Protein AF-A0A4V6TNG7-F1 (afdb_monomer_lite)

pLDDT: mean 71.42, std 22.36, range [35.09, 98.69]

Organism: Wallemia ichthyophaga (NCBI:txid245174)

InterPro domains:
  IPR019258 Mediator complex, subunit Med4 [PF10018] (80-231)
  IPR019258 Mediator complex, subunit Med4 [PTHR13208] (50-242)

Structure (mmCIF, N/CA/C/O backbone):
data_AF-A0A4V6TNG7-F1
#
_entry.id   AF-A0A4V6TNG7-F1
#
loop_
_atom_site.group_PDB
_atom_site.id
_atom_site.type_symbol
_atom_site.label_atom_id
_atom_site.label_alt_id
_atom_site.label_comp_id
_atom_site.label_asym_id
_atom_site.label_entity_id
_atom_site.label_seq_id
_atom_site.pdbx_PDB_ins_code
_atom_site.Cartn_x
_atom_site.Cartn_y
_atom_site.Cartn_z
_atom_site.occupancy
_atom_site.B_iso_or_equiv
_atom_site.auth_seq_id
_atom_site.auth_comp_id
_atom_site.auth_asym_id
_atom_site.auth_atom_id
_atom_site.pdbx_PDB_model_num
ATOM 1 N N . MET A 1 1 ? 13.107 -50.018 -33.190 1.00 41.50 1 MET A N 1
ATOM 2 C CA . MET A 1 1 ? 12.843 -48.852 -34.054 1.00 41.50 1 MET A CA 1
ATOM 3 C C . MET A 1 1 ? 13.210 -47.622 -33.259 1.00 41.50 1 MET A C 1
ATOM 5 O O . MET A 1 1 ? 12.611 -47.377 -32.223 1.00 41.50 1 MET A O 1
ATOM 9 N N . ALA A 1 2 ? 14.304 -46.988 -33.665 1.00 40.78 2 ALA A N 1
ATOM 10 C CA . ALA A 1 2 ? 14.849 -45.792 -33.053 1.00 40.78 2 ALA A CA 1
ATOM 11 C C . ALA A 1 2 ? 14.308 -44.584 -33.817 1.00 40.78 2 ALA A C 1
ATOM 13 O O . ALA A 1 2 ? 14.467 -44.534 -35.032 1.00 40.78 2 ALA A O 1
ATOM 14 N N . GLU A 1 3 ? 13.721 -43.626 -33.111 1.00 37.41 3 GLU A N 1
ATOM 15 C CA . GLU A 1 3 ? 13.554 -42.267 -33.613 1.00 37.41 3 GLU A CA 1
ATOM 16 C C . GLU A 1 3 ? 14.038 -41.301 -32.538 1.00 37.41 3 GLU A C 1
ATOM 18 O O . GLU A 1 3 ? 13.506 -41.215 -31.433 1.00 37.41 3 GLU A O 1
ATOM 23 N N . ALA A 1 4 ? 15.133 -40.634 -32.884 1.00 41.97 4 ALA A N 1
ATOM 24 C CA . ALA A 1 4 ? 15.687 -39.493 -32.196 1.00 41.97 4 ALA A CA 1
ATOM 25 C C . ALA A 1 4 ? 15.049 -38.234 -32.788 1.00 41.97 4 ALA A C 1
ATOM 27 O O . ALA A 1 4 ? 15.070 -38.061 -34.005 1.00 41.97 4 ALA A O 1
ATOM 28 N N . VAL A 1 5 ? 14.544 -37.333 -31.944 1.00 40.72 5 VAL A N 1
ATOM 29 C CA . VAL A 1 5 ? 14.163 -35.977 -32.361 1.00 40.72 5 VAL A CA 1
ATOM 30 C C . VAL A 1 5 ? 14.742 -34.965 -31.371 1.00 40.72 5 VAL A C 1
ATOM 32 O O . VAL A 1 5 ? 14.197 -34.700 -30.308 1.00 40.72 5 VAL A O 1
ATOM 35 N N . ILE A 1 6 ? 15.940 -34.507 -31.737 1.00 37.00 6 ILE A N 1
ATOM 36 C CA . ILE A 1 6 ? 16.422 -33.119 -31.780 1.00 37.00 6 ILE A CA 1
ATOM 37 C C . ILE A 1 6 ? 16.096 -32.230 -30.567 1.00 37.00 6 ILE A C 1
ATOM 39 O O . ILE A 1 6 ? 15.010 -31.681 -30.413 1.00 37.00 6 ILE A O 1
ATOM 43 N N . ALA A 1 7 ? 17.144 -32.002 -29.776 1.00 40.44 7 ALA A N 1
ATOM 44 C CA . ALA A 1 7 ? 17.261 -30.934 -28.800 1.00 40.44 7 ALA A CA 1
ATOM 45 C C . ALA A 1 7 ? 17.349 -29.551 -29.474 1.00 40.44 7 ALA A C 1
ATOM 47 O O . ALA A 1 7 ? 18.152 -29.348 -30.384 1.00 40.44 7 ALA A O 1
ATOM 48 N N . THR A 1 8 ? 16.611 -28.577 -28.943 1.00 41.03 8 THR A N 1
ATOM 49 C CA . THR A 1 8 ? 16.866 -27.141 -29.136 1.00 41.03 8 THR A CA 1
ATOM 50 C C . THR A 1 8 ? 17.081 -26.468 -27.777 1.00 41.03 8 THR A C 1
ATOM 52 O O . THR A 1 8 ? 16.240 -26.630 -26.889 1.00 41.03 8 THR A O 1
ATOM 55 N N . PRO A 1 9 ? 18.176 -25.709 -27.587 1.00 52.03 9 PRO A N 1
ATOM 56 C CA . PRO A 1 9 ? 18.476 -25.006 -26.347 1.00 52.03 9 PRO A CA 1
ATOM 57 C C . PRO A 1 9 ? 18.106 -23.522 -26.466 1.00 52.03 9 PRO A C 1
ATOM 59 O O . PRO A 1 9 ? 18.564 -22.871 -27.395 1.00 52.03 9 PRO A O 1
ATOM 62 N N . HIS A 1 10 ? 17.347 -22.975 -25.514 1.00 36.09 10 HIS A N 1
ATOM 63 C CA . HIS A 1 10 ? 17.525 -21.621 -24.949 1.00 36.09 10 HIS A CA 1
ATOM 64 C C . HIS A 1 10 ? 16.433 -21.375 -23.902 1.00 36.09 10 HIS A C 1
ATOM 66 O O . HIS A 1 10 ? 15.418 -20.730 -24.137 1.00 36.09 10 HIS A O 1
ATOM 72 N N . SER A 1 11 ? 16.652 -21.948 -22.721 1.00 35.59 11 SER A N 1
ATOM 73 C CA . SER A 1 11 ? 15.980 -21.520 -21.499 1.00 35.59 11 SER A CA 1
ATOM 74 C C . SER A 1 11 ? 16.798 -20.365 -20.912 1.00 35.59 11 SER A C 1
ATOM 76 O O . SER A 1 11 ? 18.009 -20.545 -20.721 1.00 35.59 11 SER A O 1
ATOM 78 N N . PRO A 1 12 ? 16.213 -19.183 -20.646 1.00 43.31 12 PRO A N 1
ATOM 79 C CA . PRO A 1 12 ? 16.904 -18.166 -19.876 1.00 43.31 12 PRO A CA 1
ATOM 80 C C . PRO A 1 12 ? 17.135 -18.731 -18.474 1.00 43.31 12 PRO A C 1
ATOM 82 O O . PRO A 1 12 ? 16.208 -18.994 -17.710 1.00 43.31 12 PRO A O 1
ATOM 85 N N . ARG A 1 13 ? 18.412 -18.973 -18.170 1.00 35.94 13 ARG A N 1
ATOM 86 C CA . ARG A 1 13 ? 18.901 -19.368 -16.854 1.00 35.94 13 ARG A CA 1
ATOM 87 C C . ARG A 1 13 ? 18.383 -18.373 -15.814 1.00 35.94 13 ARG A C 1
ATOM 89 O O . ARG A 1 13 ? 18.957 -17.303 -15.644 1.00 35.94 13 ARG A O 1
ATOM 96 N N . TYR A 1 14 ? 17.349 -18.763 -15.075 1.00 38.34 14 TYR A N 1
ATOM 97 C CA . TYR A 1 14 ? 17.126 -18.249 -13.732 1.00 38.34 14 TYR A CA 1
ATOM 98 C C . TYR A 1 14 ? 18.378 -18.575 -12.919 1.00 38.34 14 TYR A C 1
ATOM 100 O O . TYR A 1 14 ? 18.607 -19.723 -12.529 1.00 38.34 14 TYR A O 1
ATOM 108 N N . VAL A 1 15 ? 19.216 -17.571 -12.680 1.00 39.06 15 VAL A N 1
ATOM 109 C CA . VAL A 1 15 ? 20.244 -17.641 -11.646 1.00 39.06 15 VAL A CA 1
ATOM 110 C C . VAL A 1 15 ? 19.503 -17.593 -10.313 1.00 39.06 15 VAL A C 1
ATOM 112 O O . VAL A 1 15 ? 19.251 -16.540 -9.738 1.00 39.06 15 VAL A O 1
ATOM 115 N N . ARG A 1 16 ? 19.087 -18.770 -9.844 1.00 38.19 16 ARG A N 1
ATOM 116 C CA . ARG A 1 16 ? 18.650 -18.990 -8.468 1.00 38.19 16 ARG A CA 1
ATOM 117 C C . ARG A 1 16 ? 19.908 -18.903 -7.602 1.00 38.19 16 ARG A C 1
ATOM 119 O O . ARG A 1 16 ? 20.593 -19.902 -7.390 1.00 38.19 16 ARG A O 1
ATOM 126 N N . LEU A 1 17 ? 20.245 -17.703 -7.137 1.00 41.75 17 LEU A N 1
ATOM 127 C CA . LEU A 1 17 ? 21.146 -17.548 -5.999 1.00 41.75 17 LEU A CA 1
ATOM 128 C C . LEU A 1 17 ? 20.390 -18.065 -4.774 1.00 41.75 17 LEU A C 1
ATOM 130 O O . LEU A 1 17 ? 19.586 -17.368 -4.164 1.00 41.75 17 LEU A O 1
ATOM 134 N N . ALA A 1 18 ? 20.588 -19.348 -4.481 1.00 35.47 18 ALA A N 1
ATOM 135 C CA . ALA A 1 18 ? 20.158 -19.947 -3.236 1.00 35.47 18 ALA A CA 1
ATOM 136 C C . ALA A 1 18 ? 20.923 -19.260 -2.098 1.00 35.47 18 ALA A C 1
ATOM 138 O O . ALA A 1 18 ? 22.115 -19.499 -1.904 1.00 35.47 18 ALA A O 1
ATOM 139 N N . ALA A 1 19 ? 20.230 -18.400 -1.355 1.00 38.59 19 ALA A N 1
ATOM 140 C CA . ALA A 1 19 ? 20.662 -17.966 -0.040 1.00 38.59 19 ALA A CA 1
ATOM 141 C C . ALA A 1 19 ? 20.774 -19.213 0.849 1.00 38.59 19 ALA A C 1
ATOM 143 O O . ALA A 1 19 ? 19.778 -19.781 1.293 1.00 38.59 19 ALA A O 1
ATOM 144 N N . ARG A 1 20 ? 22.004 -19.685 1.061 1.00 36.59 20 ARG A N 1
ATOM 145 C CA . ARG A 1 20 ? 22.321 -20.694 2.069 1.00 36.59 20 ARG A CA 1
ATOM 146 C C . ARG A 1 20 ? 22.476 -19.964 3.399 1.00 36.59 20 ARG A C 1
ATOM 148 O O . ARG A 1 20 ? 23.585 -19.618 3.788 1.00 36.59 20 ARG A O 1
ATOM 155 N N . THR A 1 21 ? 21.364 -19.685 4.069 1.00 42.25 21 THR A N 1
ATOM 156 C CA . THR A 1 21 ? 21.376 -19.201 5.451 1.00 42.25 21 THR A CA 1
ATOM 157 C C . THR A 1 21 ? 21.660 -20.379 6.383 1.00 42.25 21 THR A C 1
ATOM 159 O O . THR A 1 21 ? 20.895 -21.338 6.469 1.00 42.25 21 THR A O 1
ATOM 162 N N . ALA A 1 22 ? 22.817 -20.340 7.043 1.00 38.66 22 ALA A N 1
ATOM 163 C CA . ALA A 1 22 ? 23.088 -21.156 8.220 1.00 38.66 22 ALA A CA 1
ATOM 164 C C . ALA A 1 22 ? 22.258 -20.617 9.404 1.00 38.66 22 ALA A C 1
ATOM 166 O O . ALA A 1 22 ? 22.080 -19.401 9.500 1.00 38.66 22 ALA A O 1
ATOM 167 N N . PRO A 1 23 ? 21.741 -21.470 10.304 1.00 48.62 23 PRO A N 1
ATOM 168 C CA . PRO A 1 23 ? 20.998 -21.006 11.462 1.00 48.62 23 PRO A CA 1
ATOM 169 C C . PRO A 1 23 ? 21.959 -20.739 12.625 1.00 48.62 23 PRO A C 1
ATOM 171 O O . PRO A 1 23 ? 22.682 -21.637 13.051 1.00 48.62 23 PRO A O 1
ATOM 174 N N . GLY A 1 24 ? 21.911 -19.525 13.171 1.00 49.12 24 GLY A N 1
ATOM 175 C CA . GLY A 1 24 ? 22.387 -19.243 14.526 1.00 49.12 24 GLY A CA 1
ATOM 176 C C . GLY A 1 24 ? 23.484 -18.192 14.629 1.00 49.12 24 GLY A C 1
ATOM 177 O O . GLY A 1 24 ? 24.651 -18.552 14.661 1.00 49.12 24 GLY A O 1
ATOM 178 N N . TYR A 1 25 ? 23.078 -16.923 14.740 1.00 39.12 25 TYR A N 1
ATOM 179 C CA . TYR A 1 25 ? 23.656 -15.860 15.586 1.00 39.12 25 TYR A CA 1
ATOM 180 C C . TYR A 1 25 ? 22.822 -14.589 15.306 1.00 39.12 25 TYR A C 1
ATOM 182 O O . TYR A 1 25 ? 22.763 -14.143 14.166 1.00 39.12 25 TYR A O 1
ATOM 190 N N . ALA A 1 26 ? 21.868 -14.235 16.169 1.00 44.19 26 ALA A N 1
ATOM 191 C CA . ALA A 1 26 ? 22.014 -13.195 17.193 1.00 44.19 26 ALA A CA 1
ATOM 192 C C . ALA A 1 26 ? 22.454 -11.834 16.613 1.00 44.19 26 ALA A C 1
ATOM 194 O O . ALA A 1 26 ? 23.624 -11.638 16.308 1.00 44.19 26 ALA A O 1
ATOM 195 N N . ASP A 1 27 ? 21.453 -10.962 16.441 1.00 48.72 27 ASP A N 1
ATOM 196 C CA . ASP A 1 27 ? 21.458 -9.511 16.672 1.00 48.72 27 ASP A CA 1
ATOM 197 C C . ASP A 1 27 ? 22.766 -8.744 16.397 1.00 48.72 27 ASP A C 1
ATOM 199 O O . ASP A 1 27 ? 23.651 -8.755 17.240 1.00 48.72 27 ASP A O 1
ATOM 203 N N . ASP A 1 28 ? 22.850 -8.045 15.248 1.00 47.22 28 ASP A N 1
ATOM 204 C CA . ASP A 1 28 ? 23.249 -6.613 15.187 1.00 47.22 28 ASP A CA 1
ATOM 205 C C . ASP A 1 28 ? 23.368 -5.987 13.775 1.00 47.22 28 ASP A C 1
ATOM 207 O O . ASP A 1 28 ? 23.661 -4.804 13.648 1.00 47.22 28 ASP A O 1
ATOM 211 N N . GLU A 1 29 ? 23.086 -6.688 12.674 1.00 44.22 29 GLU A N 1
ATOM 212 C CA . GLU A 1 29 ? 23.302 -6.117 11.325 1.00 44.22 29 GLU A CA 1
ATOM 213 C C . GLU A 1 29 ? 22.005 -5.739 10.594 1.00 44.22 29 GLU A C 1
ATOM 215 O O . GLU A 1 29 ? 21.716 -6.165 9.474 1.00 44.22 29 GLU A O 1
ATOM 220 N N . ARG A 1 30 ? 21.190 -4.887 11.221 1.00 44.03 30 ARG A N 1
ATOM 221 C CA . ARG A 1 30 ? 20.126 -4.166 10.507 1.00 44.03 30 ARG A CA 1
ATOM 222 C C . ARG A 1 30 ? 20.704 -2.869 9.961 1.00 44.03 30 ARG A C 1
ATOM 224 O O . ARG A 1 30 ? 20.600 -1.867 10.650 1.00 44.03 30 ARG A O 1
ATOM 231 N N . LEU A 1 31 ? 21.314 -2.919 8.771 1.00 48.62 31 LEU A N 1
ATOM 232 C CA . LEU A 1 31 ? 21.496 -1.820 7.792 1.00 48.62 31 LEU A CA 1
ATOM 233 C C . LEU A 1 31 ? 22.723 -2.095 6.898 1.00 48.62 31 LEU A C 1
ATOM 235 O O . LEU A 1 31 ? 23.685 -1.338 6.947 1.00 48.62 31 LEU A O 1
ATOM 239 N N . ASN A 1 32 ? 22.753 -3.162 6.082 1.00 44.53 32 ASN A N 1
ATOM 240 C CA . ASN A 1 32 ? 23.783 -3.200 5.024 1.00 44.53 32 ASN A CA 1
ATOM 241 C C . ASN A 1 32 ? 23.562 -4.120 3.812 1.00 44.53 32 ASN A C 1
ATOM 243 O O . ASN A 1 32 ? 24.529 -4.507 3.164 1.00 44.53 32 ASN A O 1
ATOM 247 N N . TRP A 1 33 ? 22.325 -4.487 3.463 1.00 42.00 33 TRP A N 1
ATOM 248 C CA . TRP A 1 33 ? 22.092 -5.328 2.274 1.00 42.00 33 TRP A CA 1
ATOM 249 C C . TRP A 1 33 ? 21.393 -4.623 1.112 1.00 42.00 33 TRP A C 1
ATOM 251 O O . TRP A 1 33 ? 21.134 -5.262 0.094 1.00 42.00 33 TRP A O 1
ATOM 261 N N . ILE A 1 34 ? 21.194 -3.301 1.174 1.00 46.31 34 ILE A N 1
ATOM 262 C CA . ILE A 1 34 ? 20.934 -2.538 -0.051 1.00 46.31 34 ILE A CA 1
ATOM 263 C C . ILE A 1 34 ? 22.277 -2.370 -0.767 1.00 46.31 34 ILE A C 1
ATOM 265 O O . ILE A 1 34 ? 22.885 -1.302 -0.776 1.00 46.31 34 ILE A O 1
ATOM 269 N N . ALA A 1 35 ? 22.756 -3.454 -1.373 1.00 43.31 35 ALA A N 1
ATOM 270 C CA . ALA A 1 35 ? 23.644 -3.350 -2.512 1.00 43.31 35 ALA A CA 1
ATOM 271 C C . ALA A 1 35 ? 22.815 -2.690 -3.617 1.00 43.31 35 ALA A C 1
ATOM 273 O O . ALA A 1 35 ? 22.197 -3.365 -4.440 1.00 43.31 35 ALA A O 1
ATOM 274 N N . VAL A 1 36 ? 22.741 -1.354 -3.573 1.00 45.38 36 VAL A N 1
ATOM 275 C CA . VAL A 1 36 ? 22.337 -0.537 -4.708 1.00 45.38 36 VAL A CA 1
ATOM 276 C C . VAL A 1 36 ? 23.294 -0.961 -5.803 1.00 45.38 36 VAL A C 1
ATOM 278 O O . VAL A 1 36 ? 24.475 -0.608 -5.788 1.00 45.38 36 VAL A O 1
ATOM 281 N N . LEU A 1 37 ? 22.807 -1.804 -6.707 1.00 41.12 37 LEU A N 1
ATOM 282 C CA . LEU A 1 37 ? 23.473 -2.072 -7.958 1.00 41.12 37 LEU A CA 1
ATOM 283 C C . LEU A 1 37 ? 23.400 -0.739 -8.700 1.00 41.12 37 LEU A C 1
ATOM 285 O O . LEU A 1 37 ? 22.464 -0.473 -9.448 1.00 41.12 37 LEU A O 1
ATOM 289 N N . VAL A 1 38 ? 24.345 0.153 -8.396 1.00 42.88 38 VAL A N 1
ATOM 290 C CA . VAL A 1 38 ? 24.627 1.339 -9.186 1.00 42.88 38 VAL A CA 1
ATOM 291 C C . VAL A 1 38 ? 25.100 0.769 -10.508 1.00 42.88 38 VAL A C 1
ATOM 293 O O . VAL A 1 38 ? 26.283 0.500 -10.701 1.00 42.88 38 VAL A O 1
ATOM 296 N N . ILE A 1 39 ? 24.147 0.478 -11.392 1.00 44.25 39 ILE A N 1
ATOM 297 C CA . ILE A 1 39 ? 24.428 0.307 -12.805 1.00 44.25 39 ILE A CA 1
ATOM 298 C C . ILE A 1 39 ? 25.120 1.621 -13.156 1.00 44.25 39 ILE A C 1
ATOM 300 O O . ILE A 1 39 ? 24.481 2.672 -13.023 1.00 44.25 39 ILE A O 1
ATOM 304 N N . PRO A 1 40 ? 26.425 1.618 -13.485 1.00 42.12 40 PRO A N 1
ATOM 305 C CA . PRO A 1 40 ? 27.064 2.850 -13.886 1.00 42.12 40 PRO A CA 1
ATOM 306 C C . PRO A 1 40 ? 26.228 3.360 -15.052 1.00 42.12 40 PRO A C 1
ATOM 308 O O . PRO A 1 40 ? 26.054 2.643 -16.041 1.00 42.12 40 PRO A O 1
ATOM 311 N N . ARG A 1 41 ? 25.652 4.563 -14.913 1.00 43.94 41 ARG A N 1
ATOM 312 C CA . ARG A 1 41 ? 25.238 5.348 -16.074 1.00 43.94 41 ARG A CA 1
ATOM 313 C C . ARG A 1 41 ? 26.487 5.381 -16.925 1.00 43.94 41 ARG A C 1
ATOM 315 O O . ARG A 1 41 ? 27.436 6.070 -16.564 1.00 43.94 41 ARG A O 1
ATOM 322 N N . THR A 1 42 ? 26.532 4.522 -17.939 1.00 47.91 42 THR A N 1
ATOM 323 C CA . THR A 1 42 ? 27.666 4.421 -18.839 1.00 47.91 42 THR A CA 1
ATOM 324 C C . THR A 1 42 ? 27.908 5.833 -19.299 1.00 47.91 42 THR A C 1
ATOM 326 O O . THR A 1 42 ? 26.997 6.454 -19.853 1.00 47.91 42 THR A O 1
ATOM 329 N N . GLU A 1 43 ? 29.081 6.345 -18.942 1.00 46.12 43 GLU A N 1
ATOM 330 C CA . GLU A 1 43 ? 29.585 7.621 -19.393 1.00 46.12 43 GLU A CA 1
ATOM 331 C C . GLU A 1 43 ? 29.188 7.739 -20.855 1.00 46.12 43 GLU A C 1
ATOM 333 O O . GLU A 1 43 ? 29.533 6.888 -21.680 1.00 46.12 43 GLU A O 1
ATOM 338 N N . THR A 1 44 ? 28.366 8.736 -21.159 1.00 54.06 44 THR A N 1
ATOM 339 C CA . THR A 1 44 ? 28.085 9.132 -22.526 1.00 54.06 44 THR A CA 1
ATOM 340 C C . THR A 1 44 ? 29.3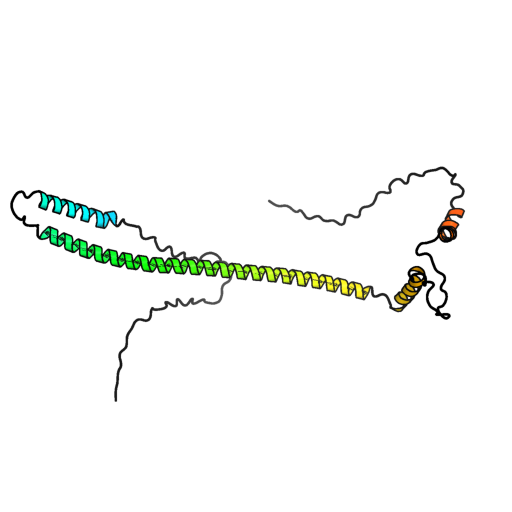92 9.695 -23.062 1.00 54.06 44 THR A C 1
ATOM 342 O O . THR A 1 44 ? 29.558 10.908 -23.162 1.00 54.06 44 THR A O 1
ATOM 345 N N . VAL A 1 45 ? 30.366 8.825 -23.337 1.00 53.94 45 VAL A N 1
ATOM 346 C CA . VAL A 1 45 ? 31.452 9.137 -24.249 1.00 53.94 45 VAL A CA 1
ATOM 347 C C . VAL A 1 45 ? 30.723 9.507 -25.522 1.00 53.94 45 VAL A C 1
ATOM 349 O O . VAL A 1 45 ? 30.094 8.655 -26.152 1.00 53.94 45 VAL A O 1
ATOM 352 N N . SER A 1 46 ? 30.641 10.813 -25.751 1.00 60.50 46 SER A N 1
ATOM 353 C CA . SER A 1 46 ? 29.647 11.385 -26.639 1.00 60.50 46 SER A CA 1
ATOM 354 C C . SER A 1 46 ? 29.778 10.722 -28.010 1.00 60.50 46 SER A C 1
ATOM 356 O O . SER A 1 46 ? 30.867 10.652 -28.584 1.00 60.50 46 SER A O 1
ATOM 358 N N . LEU A 1 47 ? 28.670 10.178 -28.522 1.00 62.53 47 LEU A N 1
ATOM 359 C CA . LEU A 1 47 ? 28.581 9.684 -29.902 1.00 62.53 47 LEU A CA 1
ATOM 360 C C . LEU A 1 47 ? 29.091 10.749 -30.893 1.00 62.53 47 LEU A C 1
ATOM 362 O O . LEU A 1 47 ? 29.665 10.415 -31.932 1.00 62.53 47 LEU A O 1
ATOM 366 N N . ASP A 1 48 ? 28.956 12.020 -30.509 1.00 63.66 48 ASP A N 1
ATOM 367 C CA . ASP A 1 48 ? 29.472 13.192 -31.206 1.00 63.66 48 ASP A CA 1
ATOM 368 C C . ASP A 1 48 ? 30.990 13.142 -31.431 1.00 63.66 48 ASP A C 1
ATOM 370 O O . ASP A 1 48 ? 31.464 13.401 -32.539 1.00 63.66 48 ASP A O 1
ATOM 374 N N . GLU A 1 49 ? 31.772 12.746 -30.429 1.00 70.56 49 GLU A N 1
ATOM 375 C CA . GLU A 1 49 ? 33.234 12.777 -30.529 1.00 70.56 49 GLU A CA 1
ATOM 376 C C . GLU A 1 49 ? 33.791 11.589 -31.328 1.00 70.56 49 GLU A C 1
ATOM 378 O O . GLU A 1 49 ? 34.778 11.725 -32.054 1.00 70.56 49 GLU A O 1
ATOM 383 N N . ARG A 1 50 ? 33.134 10.424 -31.255 1.00 68.44 50 ARG A N 1
ATOM 384 C CA . ARG A 1 50 ? 33.609 9.201 -31.925 1.00 68.44 50 ARG A CA 1
ATOM 385 C C . ARG A 1 50 ? 33.106 9.028 -33.352 1.00 68.44 50 ARG A C 1
ATOM 387 O O . ARG A 1 50 ? 33.825 8.449 -34.160 1.00 68.44 50 ARG A O 1
ATOM 394 N N . ILE A 1 51 ? 31.897 9.495 -33.668 1.00 70.25 51 ILE A N 1
ATOM 395 C CA . ILE A 1 51 ? 31.253 9.221 -34.964 1.00 70.25 51 ILE A CA 1
ATOM 396 C C . ILE A 1 51 ? 31.028 10.509 -35.750 1.00 70.25 51 ILE A C 1
ATOM 398 O O . ILE A 1 51 ? 31.350 10.566 -36.936 1.00 70.25 51 ILE A O 1
ATOM 402 N N . LEU A 1 52 ? 30.525 11.563 -35.106 1.00 77.44 52 LEU A N 1
ATOM 403 C CA . LEU A 1 52 ? 30.134 12.784 -35.814 1.00 77.44 52 LEU A CA 1
ATOM 404 C C . LEU A 1 52 ? 31.353 13.564 -36.333 1.00 77.44 52 LEU A C 1
ATOM 406 O O . LEU A 1 52 ? 31.350 14.036 -37.473 1.00 77.44 52 LEU A O 1
ATOM 410 N N . HIS A 1 53 ? 32.429 13.617 -35.544 1.00 81.69 53 HIS A N 1
ATOM 411 C CA . HIS A 1 53 ? 33.686 14.263 -35.930 1.00 81.69 53 HIS A CA 1
ATOM 412 C C . HIS A 1 53 ? 34.361 13.639 -37.177 1.00 81.69 53 HIS A C 1
ATOM 414 O O . HIS A 1 53 ? 34.617 14.370 -38.140 1.00 81.69 53 HIS A O 1
ATOM 420 N N . PRO A 1 54 ? 34.622 12.314 -37.256 1.00 80.56 54 PRO A N 1
ATOM 421 C CA . PRO A 1 54 ? 35.214 11.717 -38.456 1.00 80.56 54 PRO A CA 1
ATOM 422 C C . PRO A 1 54 ? 34.288 11.779 -39.676 1.00 80.56 54 PRO A C 1
ATOM 424 O O . PRO A 1 54 ? 34.776 11.951 -40.794 1.00 80.56 54 PRO A O 1
ATOM 427 N N . CYS A 1 55 ? 32.967 11.703 -39.481 1.00 80.88 55 CYS A N 1
ATOM 428 C CA . CYS A 1 55 ? 32.003 11.807 -40.577 1.00 80.88 55 CYS A CA 1
ATOM 429 C C . CYS A 1 55 ? 32.022 13.205 -41.221 1.00 80.88 55 CYS A C 1
ATOM 431 O O . CYS A 1 55 ? 32.042 13.322 -42.448 1.00 80.88 55 CYS A O 1
ATOM 433 N N . GLY A 1 56 ? 32.085 14.263 -40.403 1.00 84.88 56 GLY A N 1
ATOM 434 C CA . GLY A 1 56 ? 32.185 15.646 -40.876 1.00 84.88 56 GLY A CA 1
ATOM 435 C C . GLY A 1 56 ? 33.471 15.916 -41.660 1.00 84.88 56 GLY A C 1
ATOM 436 O O . GLY A 1 56 ? 33.428 16.536 -42.725 1.00 84.88 56 GLY A O 1
ATOM 437 N N . LEU A 1 57 ? 34.606 15.389 -41.187 1.00 84.69 57 LEU A N 1
ATOM 438 C CA . LEU A 1 57 ? 35.892 15.509 -41.882 1.00 84.69 57 LEU A CA 1
ATOM 439 C C . LEU A 1 57 ? 35.900 14.770 -43.229 1.00 84.69 57 LEU A C 1
ATOM 441 O O . LEU A 1 57 ? 36.388 15.312 -44.222 1.00 84.69 57 LEU A O 1
ATOM 445 N N . LEU A 1 58 ? 35.323 13.565 -43.288 1.00 84.62 58 LEU A N 1
ATOM 446 C CA . LEU A 1 58 ? 35.196 12.785 -44.525 1.00 84.62 58 LEU A CA 1
ATOM 447 C C . LEU A 1 58 ? 34.292 13.471 -45.550 1.00 84.62 58 LEU A C 1
ATOM 449 O O . LEU A 1 58 ? 34.653 13.559 -46.725 1.00 84.62 58 LEU A O 1
ATOM 453 N N . TYR A 1 59 ? 33.143 13.989 -45.110 1.00 86.88 59 TYR A N 1
ATOM 454 C CA . TYR A 1 59 ? 32.215 14.706 -45.982 1.00 86.88 59 TYR A CA 1
ATOM 455 C C . TYR A 1 59 ? 32.842 15.990 -46.535 1.00 86.88 59 TYR A C 1
ATOM 457 O O . TYR A 1 59 ? 32.767 16.242 -47.737 1.00 86.88 59 TYR A O 1
ATOM 465 N N . ALA A 1 60 ? 33.533 16.763 -45.691 1.00 87.25 60 ALA A N 1
ATOM 466 C CA . ALA A 1 60 ? 34.258 17.956 -46.120 1.00 87.25 60 ALA A CA 1
ATOM 467 C C . ALA A 1 60 ? 35.375 17.626 -47.128 1.00 87.25 60 ALA A C 1
ATOM 469 O O . ALA A 1 60 ? 35.520 18.323 -48.135 1.00 87.25 60 ALA A O 1
ATOM 470 N N . ALA A 1 61 ? 36.124 16.539 -46.909 1.00 84.06 61 ALA A N 1
ATOM 471 C CA . ALA A 1 61 ? 37.173 16.086 -47.822 1.00 84.06 61 ALA A CA 1
ATOM 472 C C . ALA A 1 61 ? 36.615 15.607 -49.177 1.00 84.06 61 ALA A C 1
ATOM 474 O O . ALA A 1 61 ? 37.161 15.952 -50.229 1.00 84.06 61 ALA A O 1
ATOM 475 N N . LEU A 1 62 ? 35.506 14.859 -49.172 1.00 83.44 62 LEU A N 1
ATOM 476 C CA . LEU A 1 62 ? 34.805 14.439 -50.391 1.00 83.44 62 LEU A CA 1
ATOM 477 C C . LEU A 1 62 ? 34.245 15.638 -51.154 1.00 83.44 62 LEU A C 1
ATOM 479 O O . LEU A 1 62 ? 34.445 15.743 -52.363 1.00 83.44 62 LEU A O 1
ATOM 483 N N . PHE A 1 63 ? 33.596 16.566 -50.452 1.00 85.62 63 PHE A N 1
ATOM 484 C CA . PHE A 1 63 ? 33.046 17.773 -51.055 1.00 85.62 63 PHE A CA 1
ATOM 485 C C . PHE A 1 63 ? 34.147 18.638 -51.683 1.00 85.62 63 PHE A C 1
ATOM 487 O O . PHE A 1 63 ? 34.005 19.065 -52.829 1.00 85.62 63 PHE A O 1
ATOM 494 N N . ALA A 1 64 ? 35.281 18.832 -51.002 1.00 84.44 64 ALA A N 1
ATOM 495 C CA . ALA A 1 64 ? 36.443 19.535 -51.555 1.00 84.44 64 ALA A CA 1
ATOM 496 C C . ALA A 1 64 ? 37.021 18.827 -52.799 1.00 84.44 64 ALA A C 1
ATOM 498 O O . ALA A 1 64 ? 37.384 19.476 -53.779 1.00 84.44 64 ALA A O 1
ATOM 499 N N . SER A 1 65 ? 37.064 17.490 -52.796 1.00 81.56 65 SER A N 1
ATOM 500 C CA . SER A 1 65 ? 37.547 16.693 -53.933 1.00 81.56 65 SER A CA 1
ATOM 501 C C . SER A 1 65 ? 36.616 16.745 -55.154 1.00 81.56 65 SER A C 1
ATOM 503 O O . SER A 1 65 ? 37.095 16.747 -56.290 1.00 81.56 65 SER A O 1
ATOM 505 N N . LEU A 1 66 ? 35.299 16.819 -54.927 1.00 79.25 66 LEU A N 1
ATOM 506 C CA . LEU A 1 66 ? 34.271 16.890 -55.972 1.00 79.25 66 LEU A CA 1
ATOM 507 C C . LEU A 1 66 ? 34.095 18.307 -56.540 1.00 79.25 66 LEU A C 1
ATOM 509 O O . LEU A 1 66 ? 33.892 18.463 -57.741 1.00 79.25 66 LEU A O 1
ATOM 513 N N . SER A 1 67 ? 34.196 19.337 -55.696 1.00 83.75 67 SER A N 1
ATOM 514 C CA . SER A 1 67 ? 34.018 20.748 -56.083 1.00 83.75 67 SER A CA 1
ATOM 515 C C . SER A 1 67 ? 35.227 21.362 -56.798 1.00 83.75 67 SER A C 1
ATOM 517 O O . SER A 1 67 ? 35.069 22.325 -57.543 1.00 83.75 67 SER A O 1
ATOM 519 N N . SER A 1 68 ? 36.426 20.799 -56.626 1.00 73.81 68 SER A N 1
ATOM 520 C CA . SER A 1 68 ? 37.675 21.315 -57.212 1.00 73.81 68 SER A CA 1
ATOM 521 C C . SER A 1 68 ? 37.908 20.897 -58.681 1.00 73.81 68 SER A C 1
ATOM 523 O O . SER A 1 68 ? 38.965 21.167 -59.250 1.00 73.81 68 SER A O 1
ATOM 525 N N . GLN A 1 69 ? 36.951 20.229 -59.341 1.00 69.81 69 GLN A N 1
ATOM 526 C CA . GLN A 1 69 ? 37.160 19.681 -60.691 1.00 69.81 69 GLN A CA 1
ATOM 527 C C . GLN A 1 69 ? 36.385 20.447 -61.773 1.00 69.81 69 GLN A C 1
ATOM 529 O O . GLN A 1 69 ? 35.176 20.262 -61.897 1.00 69.81 69 GLN A O 1
ATOM 534 N N . PRO A 1 70 ? 37.056 21.283 -62.594 1.00 62.91 70 PRO A N 1
ATOM 535 C CA . PRO A 1 70 ? 36.349 22.186 -63.496 1.00 62.91 70 PRO A CA 1
ATOM 536 C C . PRO A 1 70 ? 35.778 21.527 -64.765 1.00 62.91 70 PRO A C 1
ATOM 538 O O . PRO A 1 70 ? 34.739 21.983 -65.222 1.00 62.91 70 PRO A O 1
ATOM 541 N N . VAL A 1 71 ? 36.381 20.487 -65.369 1.00 56.62 71 VAL A N 1
ATOM 542 C CA . VAL A 1 71 ? 35.878 19.928 -66.653 1.00 56.62 71 VAL A CA 1
ATOM 543 C C . VAL A 1 71 ? 36.354 18.477 -66.921 1.00 56.62 71 VAL A C 1
ATOM 545 O O . VAL A 1 71 ? 37.271 18.262 -67.711 1.00 56.62 71 VAL A O 1
ATOM 548 N N . LYS A 1 72 ? 35.768 17.468 -66.255 1.00 58.16 72 LYS A N 1
ATOM 549 C CA . LYS A 1 72 ? 35.679 16.019 -66.627 1.00 58.16 72 LYS A CA 1
ATOM 550 C C . LYS A 1 72 ? 35.189 15.217 -65.408 1.00 58.16 72 LYS A C 1
ATOM 552 O O . LYS A 1 72 ? 35.421 15.686 -64.298 1.00 58.16 72 LYS A O 1
ATOM 557 N N . PRO A 1 73 ? 34.539 14.039 -65.560 1.00 58.50 73 PRO A N 1
ATOM 558 C CA . PRO A 1 73 ? 34.094 13.265 -64.405 1.00 58.50 73 PRO A CA 1
ATOM 559 C C . PRO A 1 73 ? 35.315 12.865 -63.579 1.00 58.50 73 PRO A C 1
ATOM 561 O O . PRO A 1 73 ? 36.159 12.072 -64.007 1.00 58.50 73 PRO A O 1
ATOM 564 N N . GLY A 1 74 ? 35.425 13.495 -62.418 1.00 57.94 74 GLY A N 1
ATOM 565 C CA . GLY A 1 74 ? 36.534 13.312 -61.516 1.00 57.94 74 GLY A CA 1
ATOM 566 C C . GLY A 1 74 ? 36.599 11.905 -60.981 1.00 57.94 74 GLY A C 1
ATOM 567 O O . GLY A 1 74 ? 35.590 11.328 -60.582 1.00 57.94 74 GLY A O 1
ATOM 568 N N . ARG A 1 75 ? 37.808 11.344 -60.961 1.00 64.25 75 ARG A N 1
ATOM 569 C CA . ARG A 1 75 ? 38.063 10.063 -60.305 1.00 64.25 75 ARG A CA 1
ATOM 570 C C . ARG A 1 75 ? 37.877 10.266 -58.804 1.00 64.25 75 ARG A C 1
ATOM 572 O O . ARG A 1 75 ? 38.771 10.790 -58.146 1.00 64.25 75 ARG A O 1
ATOM 579 N N . VAL A 1 76 ? 36.718 9.875 -58.279 1.00 68.62 76 VAL A N 1
ATOM 580 C CA . VAL A 1 76 ? 36.513 9.738 -56.834 1.00 68.62 76 VAL A CA 1
ATOM 581 C C . VAL A 1 76 ? 37.581 8.777 -56.317 1.00 68.62 76 VAL A C 1
ATOM 583 O O . VAL A 1 76 ? 37.806 7.716 -56.908 1.00 68.62 76 VAL A O 1
ATOM 586 N N . SER A 1 77 ? 38.291 9.159 -55.256 1.00 76.94 77 SER A N 1
ATOM 587 C CA . SER A 1 77 ? 39.319 8.295 -54.691 1.00 76.94 77 SER A CA 1
ATOM 588 C C . SER A 1 77 ? 38.654 7.041 -54.118 1.00 76.94 77 SER A C 1
ATOM 590 O O . SER A 1 77 ? 37.796 7.103 -53.240 1.00 76.94 77 SER A O 1
ATOM 592 N N . VAL A 1 78 ? 39.058 5.873 -54.620 1.00 82.31 78 VAL A N 1
ATOM 593 C CA . VAL A 1 78 ? 38.542 4.569 -54.165 1.00 82.31 78 VAL A CA 1
ATOM 594 C C . VAL A 1 78 ? 38.740 4.395 -52.650 1.00 82.31 78 VAL A C 1
ATOM 596 O O . VAL A 1 78 ? 37.910 3.788 -51.982 1.00 82.31 78 VAL A O 1
ATOM 599 N N . GLY A 1 79 ? 39.787 5.010 -52.086 1.00 84.56 79 GLY A N 1
ATOM 600 C CA . GLY A 1 79 ? 40.034 5.043 -50.643 1.00 84.56 79 GLY A CA 1
ATOM 601 C C . GLY A 1 79 ? 38.978 5.808 -49.834 1.00 84.56 79 GLY A C 1
ATOM 602 O O . GLY A 1 79 ? 38.598 5.334 -48.769 1.00 84.56 79 GLY A O 1
ATOM 603 N N . ALA A 1 80 ? 38.454 6.936 -50.333 1.00 82.19 80 ALA A N 1
ATOM 604 C CA . ALA A 1 80 ? 37.404 7.683 -49.629 1.00 82.19 80 ALA A CA 1
ATOM 605 C C . ALA A 1 80 ? 36.069 6.922 -49.625 1.00 82.19 80 ALA A C 1
ATOM 607 O O . ALA A 1 80 ? 35.352 6.935 -48.628 1.00 82.19 80 ALA A O 1
ATOM 608 N N . LEU A 1 81 ? 35.762 6.199 -50.710 1.00 84.94 81 LEU A N 1
ATOM 609 C CA . LEU A 1 81 ? 34.589 5.318 -50.772 1.00 84.94 81 LEU A CA 1
ATOM 610 C C . LEU A 1 81 ? 34.719 4.122 -49.819 1.00 84.94 81 LEU A C 1
ATOM 612 O O . LEU A 1 81 ? 33.753 3.778 -49.143 1.00 84.94 81 LEU A O 1
ATOM 616 N N . ALA A 1 82 ? 35.912 3.527 -49.712 1.00 89.12 82 ALA A N 1
ATOM 617 C CA . ALA A 1 82 ? 36.170 2.456 -48.750 1.00 89.12 82 ALA A CA 1
ATOM 618 C C . ALA A 1 82 ? 35.992 2.943 -47.300 1.00 89.12 82 ALA A C 1
ATOM 620 O O . ALA A 1 82 ? 35.312 2.286 -46.513 1.00 89.12 82 ALA A O 1
ATOM 621 N N . GLN A 1 83 ? 36.516 4.128 -46.967 1.00 88.00 83 GLN A N 1
ATOM 622 C CA . GLN A 1 83 ? 36.341 4.746 -45.648 1.00 88.00 83 GLN A CA 1
ATOM 623 C C . GLN A 1 83 ? 34.872 5.064 -45.339 1.00 88.00 83 GLN A C 1
ATOM 625 O O . GLN A 1 83 ? 34.422 4.812 -44.224 1.00 88.00 83 GLN A O 1
ATOM 630 N N . LEU A 1 84 ? 34.106 5.550 -46.323 1.00 86.81 84 LEU A N 1
ATOM 631 C CA . LEU A 1 84 ? 32.670 5.784 -46.163 1.00 86.81 84 LEU A CA 1
ATOM 632 C C . LEU A 1 84 ? 31.910 4.477 -45.896 1.00 86.81 84 LEU A C 1
ATOM 634 O O . LEU A 1 84 ? 31.088 4.433 -44.988 1.00 86.81 84 LEU A O 1
ATOM 638 N N . SER A 1 85 ? 32.220 3.404 -46.630 1.00 91.50 85 SER A N 1
ATOM 639 C CA . SER A 1 85 ? 31.594 2.093 -46.401 1.00 91.50 85 SER A CA 1
ATOM 640 C C . SER A 1 85 ? 31.944 1.500 -45.031 1.00 91.50 85 SER A C 1
ATOM 642 O O . SER A 1 85 ? 31.098 0.897 -44.375 1.00 91.50 85 SER A O 1
ATOM 644 N N . GLN A 1 86 ? 33.177 1.717 -44.561 1.00 90.62 86 GLN A N 1
ATOM 645 C CA . GLN A 1 86 ? 33.603 1.291 -43.232 1.00 90.62 86 GLN A CA 1
ATOM 646 C C . GLN A 1 86 ? 32.851 2.063 -42.144 1.00 90.62 86 GLN A C 1
ATOM 648 O O . GLN A 1 86 ? 32.381 1.455 -41.183 1.00 90.62 86 GLN A O 1
ATOM 653 N N . LEU A 1 87 ? 32.697 3.380 -42.307 1.00 89.19 87 LEU A N 1
ATOM 654 C CA . LEU A 1 87 ? 31.927 4.213 -41.386 1.00 89.19 87 LEU A CA 1
ATOM 655 C C . LEU A 1 87 ? 30.460 3.776 -41.348 1.00 89.19 87 LEU A C 1
ATOM 657 O O . LEU A 1 87 ? 29.925 3.592 -40.261 1.00 89.19 87 LEU A O 1
ATOM 661 N N . ASP A 1 88 ? 29.847 3.533 -42.506 1.00 91.81 88 ASP A N 1
ATOM 662 C CA . ASP A 1 88 ? 28.465 3.049 -42.603 1.00 91.81 88 ASP A CA 1
ATOM 663 C C . ASP A 1 88 ? 28.276 1.717 -41.854 1.00 91.81 88 ASP A C 1
ATOM 665 O O . ASP A 1 88 ? 27.372 1.579 -41.031 1.00 91.81 88 ASP A O 1
ATOM 669 N N . SER A 1 89 ? 29.208 0.771 -42.025 1.00 92.94 89 SER A N 1
ATOM 670 C CA . SER A 1 89 ? 29.179 -0.496 -41.282 1.00 92.94 89 SER A CA 1
ATOM 671 C C . SER A 1 89 ? 29.341 -0.314 -39.765 1.00 92.94 89 SER A C 1
ATOM 673 O O . SER A 1 89 ? 28.659 -0.982 -38.989 1.00 92.94 89 SER A O 1
ATOM 675 N N . ALA A 1 90 ? 30.199 0.614 -39.324 1.00 89.50 90 ALA A N 1
ATOM 676 C CA . ALA A 1 90 ? 30.403 0.907 -37.907 1.00 89.50 90 ALA A CA 1
ATOM 677 C C . ALA A 1 90 ? 29.181 1.605 -37.288 1.00 89.50 90 ALA A C 1
ATOM 679 O O . ALA A 1 90 ? 28.778 1.290 -36.168 1.00 89.50 90 ALA A O 1
ATOM 680 N N . LEU A 1 91 ? 28.553 2.516 -38.033 1.00 88.06 91 LEU A N 1
ATOM 681 C CA . LEU A 1 91 ? 27.322 3.187 -37.633 1.00 88.06 91 LEU A CA 1
ATOM 682 C C . LEU A 1 91 ? 26.183 2.175 -37.488 1.00 88.06 91 LEU A C 1
ATOM 684 O O . LEU A 1 91 ? 25.465 2.220 -36.490 1.00 88.06 91 LEU A O 1
ATOM 688 N N . ALA A 1 92 ? 26.046 1.237 -38.429 1.00 91.88 92 ALA A N 1
ATOM 689 C CA . ALA A 1 92 ? 25.035 0.186 -38.358 1.00 91.88 92 ALA A CA 1
ATOM 690 C C . ALA A 1 92 ? 25.154 -0.644 -37.066 1.00 91.88 92 ALA A C 1
ATOM 692 O O . ALA A 1 92 ? 24.152 -0.848 -36.381 1.00 91.88 92 ALA A O 1
ATOM 693 N N . VAL A 1 93 ? 26.377 -1.039 -36.689 1.00 91.75 93 VAL A N 1
ATOM 694 C CA . VAL A 1 93 ? 26.641 -1.765 -35.432 1.00 91.75 93 VAL A CA 1
ATOM 695 C C . VAL A 1 93 ? 26.241 -0.927 -34.216 1.00 91.75 93 VAL A C 1
ATOM 697 O O . VAL A 1 93 ? 25.506 -1.403 -33.352 1.00 91.75 93 VAL A O 1
ATOM 700 N N . HIS A 1 94 ? 26.650 0.342 -34.161 1.00 89.12 94 HIS A N 1
ATOM 701 C CA . HIS A 1 94 ? 26.314 1.210 -33.030 1.00 89.12 94 HIS A CA 1
ATOM 702 C C . HIS A 1 94 ? 24.816 1.518 -32.920 1.00 89.12 94 HIS A C 1
ATOM 704 O O . HIS A 1 94 ? 24.298 1.643 -31.810 1.00 89.12 94 HIS A O 1
ATOM 710 N N . LEU A 1 95 ? 24.091 1.615 -34.039 1.00 91.50 95 LEU A N 1
ATOM 711 C CA . LEU A 1 95 ? 22.633 1.759 -34.012 1.00 91.50 95 LEU A CA 1
ATOM 712 C C . LEU A 1 95 ? 21.941 0.503 -33.478 1.00 91.50 95 LEU A C 1
ATOM 714 O O . LEU A 1 95 ? 20.951 0.614 -32.751 1.00 91.50 95 LEU A O 1
ATOM 718 N N . GLU A 1 96 ? 22.448 -0.683 -33.807 1.00 94.75 96 GLU A N 1
ATOM 719 C CA . GLU A 1 96 ? 21.920 -1.937 -33.272 1.00 94.75 96 GLU A CA 1
ATOM 720 C C . GLU A 1 96 ? 22.178 -2.056 -31.762 1.00 94.75 96 GLU A C 1
ATOM 722 O O . GLU A 1 96 ? 21.262 -2.379 -30.997 1.00 94.75 96 GLU A O 1
ATOM 727 N N . GLU A 1 97 ? 23.377 -1.687 -31.307 1.00 92.50 97 GLU A N 1
ATOM 728 C CA . GLU A 1 97 ? 23.704 -1.587 -29.882 1.00 92.50 97 GLU A CA 1
ATOM 729 C C . GLU A 1 97 ? 22.789 -0.587 -29.165 1.00 92.50 97 GLU A C 1
ATOM 731 O O . GLU A 1 97 ? 22.196 -0.920 -28.133 1.00 92.50 97 GLU A O 1
ATOM 736 N N . LEU A 1 98 ? 22.613 0.614 -29.729 1.00 91.69 98 LEU A N 1
ATOM 737 C CA . LEU A 1 98 ? 21.739 1.653 -29.185 1.00 91.69 98 LEU A CA 1
ATOM 738 C C . LEU A 1 98 ? 20.300 1.152 -29.060 1.00 91.69 98 LEU A C 1
ATOM 740 O O . LEU A 1 98 ? 19.673 1.333 -28.015 1.00 91.69 98 LEU A O 1
ATOM 744 N N . ARG A 1 99 ? 19.789 0.464 -30.084 1.00 94.75 99 ARG A N 1
ATOM 745 C CA . ARG A 1 99 ? 18.467 -0.167 -30.040 1.00 94.75 99 ARG A CA 1
ATOM 746 C C . ARG A 1 99 ? 18.384 -1.195 -28.909 1.00 94.75 99 ARG A C 1
ATOM 748 O O . ARG A 1 99 ? 17.404 -1.211 -28.163 1.00 94.75 99 ARG A O 1
ATOM 755 N N . GLY A 1 100 ? 19.412 -2.025 -28.741 1.00 94.81 100 GLY A N 1
ATOM 756 C CA . GLY A 1 100 ? 19.502 -2.983 -27.637 1.00 94.81 100 GLY A CA 1
ATOM 757 C C . GLY A 1 100 ? 19.543 -2.312 -26.258 1.00 94.81 100 GLY A C 1
ATOM 758 O O . GLY A 1 100 ? 18.985 -2.837 -25.292 1.00 94.81 100 GLY A O 1
ATOM 759 N N . HIS A 1 101 ? 20.173 -1.144 -26.142 1.00 92.81 101 HIS A N 1
ATOM 760 C CA . HIS A 1 101 ? 20.154 -0.337 -24.920 1.00 92.81 101 HIS A CA 1
ATOM 761 C C . HIS A 1 101 ? 18.785 0.291 -24.656 1.00 92.81 101 HIS A C 1
ATOM 763 O O . HIS A 1 101 ? 18.305 0.208 -23.530 1.00 92.81 101 HIS A O 1
ATOM 769 N N . GLN A 1 102 ? 18.120 0.837 -25.675 1.00 94.94 102 GLN A N 1
ATOM 770 C CA . GLN A 1 102 ? 16.781 1.419 -25.542 1.00 94.94 102 GLN A CA 1
ATOM 771 C C . GLN A 1 102 ? 15.749 0.385 -25.080 1.00 94.94 102 GLN A C 1
ATOM 773 O O . GLN A 1 102 ? 14.961 0.667 -24.180 1.00 94.94 102 GLN A O 1
ATOM 778 N N . LEU A 1 103 ? 15.788 -0.833 -25.632 1.00 96.44 103 LEU A N 1
ATOM 779 C CA . LEU A 1 103 ? 14.911 -1.920 -25.188 1.00 96.44 103 LEU A CA 1
ATOM 780 C C . LEU A 1 103 ? 15.166 -2.294 -23.724 1.00 96.44 103 LEU A C 1
ATOM 782 O O . LEU A 1 103 ? 14.222 -2.405 -22.946 1.00 96.44 103 LEU A O 1
ATOM 786 N N . ARG A 1 104 ? 16.436 -2.443 -23.329 1.00 96.12 104 ARG A N 1
ATOM 787 C CA . ARG A 1 104 ? 16.799 -2.725 -21.932 1.00 96.12 104 ARG A CA 1
ATOM 788 C C . ARG A 1 104 ? 16.375 -1.597 -20.994 1.00 96.12 104 ARG A C 1
ATOM 790 O O . ARG A 1 104 ? 15.855 -1.887 -19.925 1.00 96.12 104 ARG A O 1
ATOM 797 N N . GLN A 1 105 ? 16.527 -0.341 -21.406 1.00 95.44 105 GLN A N 1
ATOM 798 C CA . GLN A 1 105 ? 16.087 0.811 -20.622 1.00 95.44 105 GLN A CA 1
ATOM 799 C C . GLN A 1 105 ? 14.565 0.841 -20.451 1.00 95.44 105 GLN A C 1
ATOM 801 O O . GLN A 1 105 ? 14.090 1.163 -19.368 1.00 95.44 105 GLN A O 1
ATOM 806 N N . GLY A 1 106 ? 13.803 0.464 -21.482 1.00 96.31 106 GLY A N 1
ATOM 807 C CA . GLY A 1 106 ? 12.350 0.326 -21.376 1.00 96.31 106 GLY A CA 1
ATOM 808 C C . GLY A 1 106 ? 11.937 -0.748 -20.368 1.00 96.31 106 GLY A C 1
ATOM 809 O O . GLY A 1 106 ? 11.025 -0.529 -19.580 1.00 96.31 106 GLY A O 1
ATOM 810 N N . ILE A 1 107 ? 12.651 -1.879 -20.343 1.00 97.88 107 ILE A N 1
ATOM 811 C CA . ILE A 1 107 ? 12.420 -2.939 -19.350 1.00 97.88 107 ILE A CA 1
ATOM 812 C C . ILE A 1 107 ? 12.778 -2.454 -17.942 1.00 97.88 107 ILE A C 1
ATOM 814 O O . ILE A 1 107 ? 12.018 -2.699 -17.013 1.00 97.88 107 ILE A O 1
ATOM 818 N N . ILE A 1 108 ? 13.909 -1.761 -17.776 1.00 97.00 108 ILE A N 1
ATOM 819 C CA . ILE A 1 108 ? 14.316 -1.204 -16.478 1.00 97.00 108 ILE A CA 1
ATOM 820 C C . ILE A 1 108 ? 13.254 -0.231 -15.965 1.00 97.00 108 ILE A C 1
ATOM 822 O O . ILE A 1 108 ? 12.822 -0.373 -14.831 1.00 97.00 108 ILE A O 1
ATOM 826 N N . ALA A 1 109 ? 12.774 0.685 -16.809 1.00 97.00 109 ALA A N 1
ATOM 827 C CA . ALA A 1 109 ? 11.735 1.637 -16.425 1.00 97.00 109 ALA A CA 1
ATOM 828 C C . ALA A 1 109 ? 10.422 0.944 -16.018 1.00 97.00 109 ALA A C 1
ATOM 830 O O . ALA A 1 109 ? 9.789 1.364 -15.057 1.00 97.00 109 ALA A O 1
ATOM 831 N N . ALA A 1 110 ? 10.031 -0.134 -16.707 1.00 97.69 110 ALA A N 1
ATOM 832 C CA . ALA A 1 110 ? 8.859 -0.925 -16.326 1.00 97.69 110 ALA A CA 1
ATOM 833 C C . ALA A 1 110 ? 9.056 -1.653 -14.981 1.00 97.69 110 ALA A C 1
ATOM 835 O O . ALA A 1 110 ? 8.167 -1.673 -14.140 1.00 97.69 110 ALA A O 1
ATOM 836 N N . LEU A 1 111 ? 10.244 -2.213 -14.737 1.00 98.38 111 LEU A N 1
ATOM 837 C CA . LEU A 1 111 ? 10.556 -2.837 -13.448 1.00 98.38 111 LEU A CA 1
ATOM 838 C C . LEU A 1 111 ? 10.613 -1.810 -12.310 1.00 98.38 111 LEU A C 1
ATOM 840 O O . LEU A 1 111 ? 10.221 -2.120 -11.190 1.00 98.38 111 LEU A O 1
ATOM 844 N N . GLU A 1 112 ? 11.088 -0.595 -12.580 1.00 98.19 112 GLU A N 1
ATOM 845 C CA . GLU A 1 112 ? 11.070 0.506 -11.615 1.00 98.19 112 GLU A CA 1
ATOM 846 C C . GLU A 1 112 ? 9.635 0.882 -11.231 1.00 98.19 112 GLU A C 1
ATOM 848 O O . GLU A 1 112 ? 9.352 1.030 -10.043 1.00 98.19 112 GLU A O 1
ATOM 853 N N . THR A 1 113 ? 8.716 0.975 -12.200 1.00 98.19 113 THR A N 1
ATOM 854 C CA . THR A 1 113 ? 7.298 1.227 -11.898 1.00 98.19 113 THR A CA 1
ATOM 855 C C . THR A 1 113 ? 6.681 0.094 -11.083 1.00 98.19 113 THR A C 1
ATOM 857 O O . THR A 1 113 ? 6.021 0.371 -10.087 1.00 98.19 113 THR A O 1
ATOM 860 N N . ASP A 1 114 ? 6.975 -1.165 -11.422 1.00 98.56 114 ASP A N 1
ATOM 861 C CA . ASP A 1 114 ? 6.467 -2.328 -10.681 1.00 98.56 114 ASP A CA 1
ATOM 862 C C . ASP A 1 114 ? 6.964 -2.346 -9.223 1.00 98.56 114 ASP A C 1
ATOM 864 O O . ASP A 1 114 ? 6.223 -2.704 -8.305 1.00 98.56 114 ASP A O 1
ATOM 868 N N . ILE A 1 115 ? 8.223 -1.954 -8.986 1.00 98.31 115 ILE A N 1
ATOM 869 C CA . ILE A 1 115 ? 8.788 -1.846 -7.633 1.00 98.31 115 ILE A CA 1
ATOM 870 C C . ILE A 1 115 ? 8.053 -0.772 -6.834 1.00 98.31 115 ILE A C 1
ATOM 872 O O . ILE A 1 115 ? 7.668 -1.032 -5.695 1.00 98.31 115 ILE A O 1
ATOM 876 N N . ILE A 1 116 ? 7.831 0.404 -7.426 1.00 98.44 116 ILE A N 1
ATOM 877 C CA . ILE A 1 116 ? 7.126 1.508 -6.762 1.00 98.44 116 ILE A CA 1
ATOM 878 C C . ILE A 1 116 ? 5.699 1.079 -6.391 1.00 98.44 116 ILE A C 1
ATOM 880 O O . ILE A 1 116 ? 5.291 1.244 -5.243 1.00 98.44 116 ILE A O 1
ATOM 884 N N . GLU A 1 117 ? 4.966 0.455 -7.315 1.00 98.56 117 GLU A N 1
ATOM 885 C CA . GLU A 1 117 ? 3.610 -0.049 -7.053 1.00 98.56 117 GLU A CA 1
ATOM 886 C C . GLU A 1 117 ? 3.586 -1.100 -5.929 1.00 98.56 117 GLU A C 1
ATOM 888 O O . GLU A 1 117 ? 2.703 -1.095 -5.061 1.00 98.56 117 GLU A O 1
ATOM 893 N N . LEU A 1 118 ? 4.574 -2.000 -5.902 1.00 98.62 118 LEU A N 1
ATOM 894 C CA . LEU A 1 118 ? 4.684 -3.011 -4.855 1.00 98.62 118 LEU A CA 1
ATOM 895 C C . LEU A 1 118 ? 5.002 -2.388 -3.488 1.00 98.62 118 LEU A C 1
ATOM 897 O O . LEU A 1 118 ? 4.428 -2.801 -2.477 1.00 98.62 118 LEU A O 1
ATOM 901 N N . GLU A 1 119 ? 5.889 -1.395 -3.441 1.00 98.62 119 GLU A N 1
ATOM 902 C CA . GLU A 1 119 ? 6.204 -0.659 -2.216 1.00 98.62 119 GLU A CA 1
ATOM 903 C C . GLU A 1 119 ? 4.972 0.069 -1.667 1.00 98.62 119 GLU A C 1
ATOM 905 O O . GLU A 1 119 ? 4.685 -0.038 -0.470 1.00 98.62 119 GLU A O 1
ATOM 910 N N . GLU A 1 120 ? 4.195 0.730 -2.527 1.00 98.69 120 GLU A N 1
ATOM 911 C CA . GLU A 1 120 ? 2.929 1.366 -2.146 1.00 98.69 120 GLU A CA 1
ATOM 912 C C . GLU A 1 120 ? 1.928 0.345 -1.582 1.00 98.69 120 GLU A C 1
ATOM 914 O O . GLU A 1 120 ? 1.314 0.578 -0.535 1.00 98.69 120 GLU A O 1
ATOM 919 N N . SER A 1 121 ? 1.812 -0.830 -2.209 1.00 98.62 121 SER A N 1
ATOM 920 C CA . SER A 1 121 ? 0.947 -1.919 -1.735 1.00 98.62 121 SER A CA 1
ATOM 921 C C . SER A 1 121 ? 1.352 -2.443 -0.349 1.00 98.62 121 SER A C 1
ATOM 923 O O . SER A 1 121 ? 0.501 -2.664 0.527 1.00 98.62 121 SER A O 1
ATOM 925 N N . ILE A 1 122 ? 2.658 -2.600 -0.110 1.00 98.62 122 ILE A N 1
ATOM 926 C CA . ILE A 1 122 ? 3.198 -3.019 1.190 1.00 98.62 122 ILE A CA 1
ATOM 927 C C . ILE A 1 122 ? 2.919 -1.951 2.247 1.00 98.62 122 ILE A C 1
ATOM 929 O O . ILE A 1 122 ? 2.439 -2.276 3.337 1.00 98.62 122 ILE A O 1
ATOM 933 N N . GLN A 1 123 ? 3.182 -0.681 1.937 1.00 98.62 123 GLN A N 1
ATOM 934 C CA . GLN A 1 123 ? 2.926 0.426 2.857 1.00 98.62 123 GLN A CA 1
ATOM 935 C C . GLN A 1 123 ? 1.442 0.524 3.218 1.00 98.62 123 GLN A C 1
ATOM 937 O O . GLN A 1 123 ? 1.109 0.671 4.397 1.00 98.62 123 GLN A O 1
ATOM 942 N N . HIS A 1 124 ? 0.554 0.368 2.234 1.00 98.62 124 HIS A N 1
ATOM 943 C CA . HIS A 1 124 ? -0.887 0.334 2.460 1.00 98.62 124 HIS A CA 1
ATOM 944 C C . HIS A 1 124 ? -1.279 -0.809 3.406 1.00 98.62 124 HIS A C 1
ATOM 946 O O . HIS A 1 124 ? -1.932 -0.575 4.422 1.00 98.62 124 HIS A O 1
ATOM 952 N N . SER A 1 125 ? -0.795 -2.024 3.139 1.00 98.69 125 SER A N 1
ATOM 953 C CA . SER A 1 125 ? -1.078 -3.207 3.964 1.00 98.69 125 SER A CA 1
ATOM 954 C C . SER A 1 125 ? -0.585 -3.046 5.407 1.00 98.69 125 SER A C 1
ATOM 956 O O . SER A 1 125 ? -1.298 -3.385 6.355 1.00 98.69 125 SER A O 1
ATOM 958 N N . LEU A 1 126 ? 0.614 -2.486 5.598 1.00 98.69 126 LEU A N 1
ATOM 959 C CA . LEU A 1 126 ? 1.161 -2.189 6.925 1.00 98.69 126 LEU A CA 1
ATOM 960 C C . LEU A 1 126 ? 0.339 -1.126 7.658 1.00 98.69 126 LEU A C 1
ATOM 962 O O . LEU A 1 126 ? 0.122 -1.245 8.867 1.00 98.69 126 LEU A O 1
ATOM 966 N N . HIS A 1 127 ? -0.135 -0.103 6.945 1.00 98.69 127 HIS A N 1
ATOM 967 C CA . HIS A 1 127 ? -0.989 0.925 7.525 1.00 98.69 127 HIS A CA 1
ATOM 968 C C . HIS A 1 127 ? -2.322 0.338 8.000 1.00 98.69 127 HIS A C 1
ATOM 970 O O . HIS A 1 127 ? -2.701 0.545 9.156 1.00 98.69 127 HIS A O 1
ATOM 976 N N . THR A 1 128 ? -2.980 -0.467 7.162 1.00 98.62 128 THR A N 1
ATOM 977 C CA . THR A 1 128 ? -4.217 -1.174 7.519 1.00 98.62 128 THR A CA 1
ATOM 978 C C . THR A 1 128 ? -4.012 -2.101 8.715 1.00 98.62 128 THR A C 1
ATOM 980 O O . THR A 1 128 ? -4.825 -2.104 9.640 1.00 98.62 128 THR A O 1
ATOM 983 N N . LEU A 1 129 ? -2.902 -2.846 8.754 1.00 98.69 129 LEU A N 1
ATOM 984 C CA . LEU A 1 129 ? -2.593 -3.724 9.882 1.00 98.69 129 LEU A CA 1
ATOM 985 C C . LEU A 1 129 ? -2.421 -2.923 11.178 1.00 98.69 129 LEU A C 1
ATOM 987 O O . LEU A 1 129 ? -3.032 -3.258 12.193 1.00 98.69 129 LEU A O 1
ATOM 991 N N . LYS A 1 130 ? -1.653 -1.831 11.139 1.00 98.62 130 LYS A N 1
ATOM 992 C CA . LYS A 1 130 ? -1.450 -0.951 12.297 1.00 98.62 130 LYS A CA 1
ATOM 993 C C . LYS A 1 130 ? -2.760 -0.327 12.776 1.00 98.62 130 LYS A C 1
ATOM 995 O O . LYS A 1 130 ? -2.989 -0.236 13.980 1.00 98.62 130 LYS A O 1
ATOM 1000 N N . GLN A 1 131 ? -3.627 0.079 11.852 1.00 98.69 131 GLN A N 1
ATOM 1001 C CA . GLN A 1 131 ? -4.955 0.579 12.187 1.00 98.69 131 GLN A CA 1
ATOM 1002 C C . GLN A 1 131 ? -5.787 -0.500 12.891 1.00 98.69 131 GLN A C 1
ATOM 1004 O O . GLN A 1 131 ? -6.266 -0.263 13.996 1.00 98.69 131 GLN A O 1
ATOM 1009 N N . SER A 1 132 ? -5.861 -1.709 12.327 1.00 98.56 132 SER A N 1
ATOM 1010 C CA . SER A 1 132 ? -6.606 -2.825 12.928 1.00 98.56 132 SER A CA 1
ATOM 1011 C C . SER A 1 132 ? -6.070 -3.229 14.308 1.00 98.56 132 SER A C 1
ATOM 1013 O O . SER A 1 132 ? -6.847 -3.539 15.209 1.00 98.56 132 SER A O 1
ATOM 1015 N N . GLN A 1 133 ? -4.750 -3.162 14.510 1.00 98.62 133 GLN A N 1
ATOM 1016 C CA . GLN A 1 133 ? -4.112 -3.409 15.801 1.00 98.62 133 GLN A CA 1
ATOM 1017 C C . GLN A 1 133 ? -4.536 -2.363 16.837 1.00 98.62 133 GLN A C 1
ATOM 1019 O O . GLN A 1 133 ? -4.861 -2.717 17.970 1.00 98.62 133 GLN A O 1
ATOM 1024 N N . ASN A 1 134 ? -4.543 -1.084 16.456 1.00 98.62 134 ASN A N 1
ATOM 1025 C CA . ASN A 1 134 ? -4.975 -0.002 17.338 1.00 98.62 134 ASN A CA 1
ATOM 1026 C C . ASN A 1 134 ? -6.463 -0.118 17.681 1.00 98.62 134 ASN A C 1
ATOM 1028 O O . ASN A 1 134 ? -6.838 0.068 18.838 1.00 98.62 134 ASN A O 1
ATOM 1032 N N . ASP A 1 135 ? -7.296 -0.451 16.697 1.00 98.56 135 ASP A N 1
ATOM 1033 C CA . ASP A 1 135 ? -8.733 -0.632 16.891 1.00 98.56 135 ASP A CA 1
ATOM 1034 C C . ASP A 1 135 ? -9.015 -1.817 17.821 1.00 98.56 135 ASP A C 1
ATOM 1036 O O . ASP A 1 135 ? -9.788 -1.686 18.769 1.00 98.56 135 ASP A O 1
ATOM 1040 N N . LEU A 1 136 ? -8.315 -2.942 17.642 1.00 98.56 136 LEU A N 1
ATOM 1041 C CA . LEU A 1 136 ? -8.417 -4.078 18.555 1.00 98.56 136 LEU A CA 1
ATOM 1042 C C . LEU A 1 136 ? -7.932 -3.717 19.966 1.00 98.56 136 LEU A C 1
ATOM 1044 O O . LEU A 1 136 ? -8.570 -4.089 20.948 1.00 98.56 136 LEU A O 1
ATOM 1048 N N . GLY A 1 137 ? -6.842 -2.954 20.077 1.00 98.31 137 GLY A N 1
ATOM 1049 C CA . GLY A 1 137 ? -6.347 -2.452 21.359 1.00 98.31 137 GLY A CA 1
ATOM 1050 C C . GLY A 1 137 ? -7.385 -1.603 22.096 1.00 98.31 137 GLY A C 1
ATOM 1051 O O . GLY A 1 137 ? -7.574 -1.776 23.300 1.00 98.31 137 GLY A O 1
ATOM 1052 N N . ARG A 1 138 ? -8.108 -0.739 21.374 1.00 98.38 138 ARG A N 1
ATOM 1053 C CA . ARG A 1 138 ? -9.222 0.049 21.927 1.00 98.38 138 ARG A CA 1
ATOM 1054 C C . ARG A 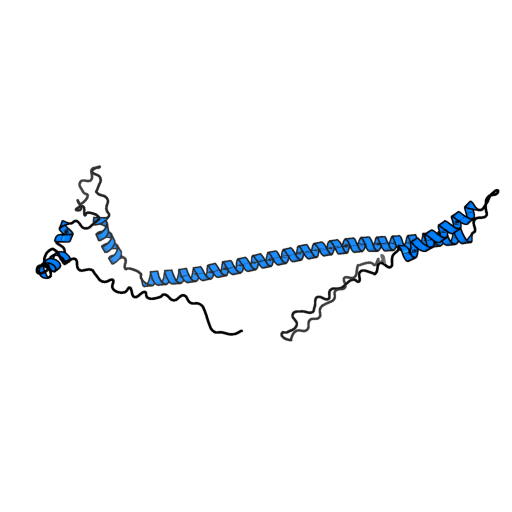1 138 ? -10.374 -0.839 22.383 1.00 98.38 138 ARG A C 1
ATOM 1056 O O . ARG A 1 138 ? -10.810 -0.708 23.520 1.00 98.38 138 ARG A O 1
ATOM 1063 N N . ILE A 1 139 ? -10.806 -1.786 21.547 1.00 98.31 139 ILE A N 1
ATOM 1064 C CA . ILE A 1 139 ? -11.897 -2.716 21.882 1.00 98.31 139 ILE A CA 1
ATOM 1065 C C . ILE A 1 139 ? -11.572 -3.519 23.145 1.00 98.31 139 ILE A C 1
ATOM 1067 O O . ILE A 1 139 ? -12.442 -3.705 23.992 1.00 98.31 139 ILE A O 1
ATOM 1071 N N . VAL A 1 140 ? -10.329 -3.986 23.295 1.00 98.50 140 VAL A N 1
ATOM 1072 C CA . VAL A 1 140 ? -9.900 -4.721 24.495 1.00 98.50 140 VAL A CA 1
ATOM 1073 C C . VAL A 1 140 ? -9.944 -3.821 25.730 1.00 98.50 140 VAL A C 1
ATOM 1075 O O . VAL A 1 140 ? -10.504 -4.225 26.746 1.00 98.50 140 VAL A O 1
ATOM 1078 N N . GLN A 1 141 ? -9.427 -2.591 25.638 1.00 97.81 141 GLN A N 1
ATOM 1079 C CA . GLN A 1 141 ? -9.483 -1.633 26.748 1.00 97.81 141 GLN A CA 1
ATOM 1080 C C . GLN A 1 141 ? -10.920 -1.300 27.156 1.00 97.81 141 GLN A C 1
ATOM 1082 O O . GLN A 1 141 ? -11.218 -1.235 28.347 1.00 97.81 141 GLN A O 1
ATOM 1087 N N . ASP A 1 142 ? -11.810 -1.096 26.189 1.00 98.06 142 ASP A N 1
ATOM 1088 C CA . ASP A 1 142 ? -13.216 -0.808 26.462 1.00 98.06 142 ASP A CA 1
ATOM 1089 C C . ASP A 1 142 ? -13.926 -2.035 27.045 1.00 98.06 142 ASP A C 1
ATOM 1091 O O . ASP A 1 142 ? -14.619 -1.915 28.050 1.00 98.06 142 ASP A O 1
ATOM 1095 N N . SER A 1 143 ? -13.631 -3.236 26.542 1.00 97.88 143 SER A N 1
ATOM 1096 C CA . SER A 1 143 ? -14.148 -4.487 27.111 1.00 97.88 143 SER A CA 1
ATOM 1097 C C . SER A 1 143 ? -13.730 -4.689 28.570 1.00 97.88 143 SER A C 1
ATOM 1099 O O . SER A 1 143 ? -14.493 -5.235 29.366 1.00 97.88 143 SER A O 1
ATOM 1101 N N . ASP A 1 144 ? -12.518 -4.280 28.946 1.00 97.81 144 ASP A N 1
ATOM 1102 C CA . ASP A 1 144 ? -12.054 -4.384 30.331 1.00 97.81 144 ASP A CA 1
ATOM 1103 C C . ASP A 1 144 ? -12.727 -3.349 31.244 1.00 97.81 144 ASP A C 1
ATOM 1105 O O . ASP A 1 144 ? -13.067 -3.679 32.386 1.00 97.81 144 ASP A O 1
ATOM 1109 N N . LYS A 1 145 ? -13.010 -2.140 30.738 1.00 97.56 145 LYS A N 1
ATOM 1110 C CA . LYS A 1 145 ? -13.846 -1.155 31.448 1.00 97.56 145 LYS A CA 1
ATOM 1111 C C . LYS A 1 145 ? -15.267 -1.679 31.637 1.00 97.56 145 LYS A C 1
ATOM 1113 O O . LYS A 1 145 ? -15.786 -1.607 32.749 1.00 97.56 145 LYS A O 1
ATOM 1118 N N . ASP A 1 146 ? -15.862 -2.252 30.596 1.00 97.25 146 ASP A N 1
ATOM 1119 C CA . ASP A 1 146 ? -17.216 -2.805 30.643 1.00 97.25 146 ASP A CA 1
ATOM 1120 C C . ASP A 1 146 ? -17.300 -3.949 31.656 1.00 97.25 146 ASP A C 1
ATOM 1122 O O . ASP A 1 146 ? -18.196 -3.970 32.498 1.00 97.25 146 ASP A O 1
ATOM 1126 N N . LYS A 1 147 ? -16.316 -4.857 31.672 1.00 97.06 147 LYS A N 1
ATOM 1127 C CA . LYS A 1 147 ? -16.229 -5.913 32.695 1.00 97.06 147 LYS A CA 1
ATOM 1128 C C . LYS A 1 147 ? -16.112 -5.344 34.106 1.00 97.06 147 LYS A C 1
ATOM 1130 O O . LYS A 1 147 ? -16.718 -5.893 35.024 1.00 97.06 147 LYS A O 1
ATOM 1135 N N . ALA A 1 148 ? -15.331 -4.282 34.304 1.00 96.19 148 ALA A N 1
ATOM 1136 C CA . ALA A 1 148 ? -15.209 -3.641 35.611 1.00 96.19 148 ALA A CA 1
ATOM 1137 C C . ALA A 1 148 ? -16.540 -3.012 36.056 1.00 96.19 148 ALA A C 1
ATOM 1139 O O . ALA A 1 148 ? -16.945 -3.197 37.203 1.00 96.19 148 ALA A O 1
ATOM 1140 N N . GLN A 1 149 ? -17.254 -2.342 35.147 1.00 95.69 149 GLN A N 1
ATOM 1141 C CA . GLN A 1 149 ? -18.583 -1.784 35.417 1.00 95.69 149 GLN A CA 1
ATOM 1142 C C . GLN A 1 149 ? -19.621 -2.875 35.698 1.00 95.69 149 GLN A C 1
ATOM 1144 O O .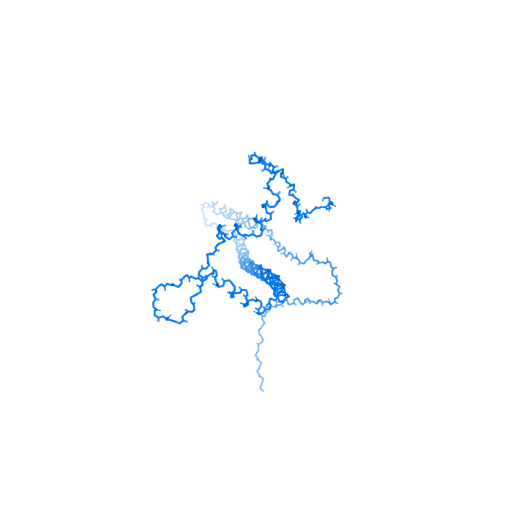 GLN A 1 149 ? -20.405 -2.737 36.633 1.00 95.69 149 GLN A O 1
ATOM 1149 N N . MET A 1 150 ? -19.602 -3.978 34.945 1.00 94.19 150 MET A N 1
ATOM 1150 C CA . MET A 1 150 ? -20.475 -5.131 35.182 1.00 94.19 150 MET A CA 1
ATOM 1151 C C . MET A 1 150 ? -20.236 -5.735 36.566 1.00 94.19 150 MET A C 1
ATOM 1153 O O . MET A 1 150 ? -21.192 -5.940 37.305 1.00 94.19 150 MET A O 1
ATOM 1157 N N . ARG A 1 151 ? -18.973 -5.944 36.959 1.00 95.56 151 ARG A N 1
ATOM 1158 C CA . ARG A 1 151 ? -18.636 -6.434 38.307 1.00 95.56 151 ARG A CA 1
ATOM 1159 C C . ARG A 1 151 ? -19.100 -5.470 39.395 1.00 95.56 151 ARG A C 1
ATOM 1161 O O . ARG A 1 151 ? -19.719 -5.904 40.356 1.00 95.56 151 ARG A O 1
ATOM 1168 N N . ALA A 1 152 ? -18.879 -4.168 39.219 1.00 94.31 152 ALA A N 1
ATOM 1169 C CA . ALA A 1 152 ? -19.362 -3.164 40.167 1.00 94.31 152 ALA A CA 1
ATOM 1170 C C . ALA A 1 152 ? -20.901 -3.159 40.274 1.00 94.31 152 ALA A C 1
ATOM 1172 O O . ALA A 1 152 ? -21.447 -3.001 41.366 1.00 94.31 152 ALA A O 1
ATOM 1173 N N . ALA A 1 153 ? -21.615 -3.366 39.164 1.00 92.06 153 ALA A N 1
ATOM 1174 C CA . ALA A 1 153 ? -23.072 -3.497 39.150 1.00 92.06 153 ALA A CA 1
ATOM 1175 C C . ALA A 1 153 ? -23.554 -4.798 39.824 1.00 92.06 153 ALA A C 1
ATOM 1177 O O . ALA A 1 153 ? -24.583 -4.797 40.498 1.00 92.06 153 ALA A O 1
ATOM 1178 N N . GLU A 1 154 ? -22.811 -5.898 39.678 1.00 92.19 154 GLU A N 1
ATOM 1179 C CA . GLU A 1 154 ? -23.084 -7.164 40.370 1.00 92.19 154 GLU A CA 1
ATOM 1180 C C . GLU A 1 154 ? -22.844 -7.058 41.882 1.00 92.19 154 GLU A C 1
ATOM 1182 O O . GLU A 1 154 ? -23.654 -7.553 42.666 1.00 92.19 154 GLU A O 1
ATOM 1187 N N . GLU A 1 155 ? -21.775 -6.381 42.304 1.00 92.31 155 GLU A N 1
ATOM 1188 C CA . GLU A 1 155 ? -21.466 -6.128 43.718 1.00 92.31 155 GLU A CA 1
ATOM 1189 C C . GLU A 1 155 ? -22.481 -5.178 44.367 1.00 92.31 155 GLU A C 1
ATOM 1191 O O . GLU A 1 155 ? -22.890 -5.386 45.509 1.00 92.31 155 GLU A O 1
ATOM 1196 N N . SER A 1 156 ? -22.941 -4.164 43.630 1.00 88.31 156 SER A N 1
ATOM 1197 C CA . SER A 1 156 ? -23.967 -3.212 44.083 1.00 88.31 156 SER A CA 1
ATOM 1198 C C . SER A 1 156 ? -25.399 -3.676 43.800 1.00 88.31 156 SER A C 1
ATOM 1200 O O . SER A 1 156 ? -26.332 -2.868 43.802 1.00 88.31 156 SER A O 1
ATOM 1202 N N . LYS A 1 157 ? -25.605 -4.979 43.573 1.00 88.69 157 LYS A N 1
ATOM 1203 C CA . LYS A 1 157 ? -26.920 -5.534 43.253 1.00 88.69 157 LYS A CA 1
ATOM 1204 C C . LYS A 1 157 ? -27.909 -5.286 44.392 1.00 88.69 157 LYS A C 1
ATOM 1206 O O . LYS A 1 157 ? -27.865 -5.917 45.446 1.00 88.69 157 LYS A O 1
ATOM 1211 N N . ILE A 1 158 ? -28.849 -4.384 44.136 1.00 88.62 158 ILE A N 1
ATOM 1212 C CA . ILE A 1 158 ? -29.938 -4.061 45.054 1.00 88.62 158 ILE A CA 1
ATOM 1213 C C . ILE A 1 158 ? -30.922 -5.245 45.069 1.00 88.62 158 ILE A C 1
ATOM 1215 O O . ILE A 1 158 ? -31.315 -5.720 43.996 1.00 88.62 158 ILE A O 1
ATOM 1219 N N . PRO A 1 159 ? -31.327 -5.756 46.247 1.00 91.56 159 PRO A N 1
ATOM 1220 C CA . PRO A 1 159 ? -32.298 -6.837 46.319 1.00 91.56 159 PRO A CA 1
ATOM 1221 C C . PRO A 1 159 ? -33.636 -6.403 45.709 1.00 91.56 159 PRO A C 1
ATOM 1223 O O . PRO A 1 159 ? -34.097 -5.280 45.890 1.00 91.56 159 PRO A O 1
ATOM 1226 N N . HIS A 1 160 ? -34.277 -7.316 44.979 1.00 89.44 160 HIS A N 1
ATOM 1227 C CA . HIS A 1 160 ? -35.507 -7.014 44.244 1.00 89.44 160 HIS A CA 1
ATOM 1228 C C . HIS A 1 160 ? -36.636 -6.515 45.160 1.00 89.44 160 HIS A C 1
ATOM 1230 O O . HIS A 1 160 ? -37.415 -5.652 44.767 1.00 89.44 160 HIS A O 1
ATOM 1236 N N . GLU A 1 161 ? -36.706 -7.026 46.390 1.00 93.25 161 GLU A N 1
ATOM 1237 C CA . GLU A 1 161 ? -37.720 -6.636 47.375 1.00 93.25 161 GLU A CA 1
ATOM 1238 C C . GLU A 1 161 ? -37.617 -5.154 47.749 1.00 93.25 161 GLU A C 1
ATOM 1240 O O . GLU A 1 161 ? -38.615 -4.439 47.686 1.00 93.25 161 GLU A O 1
ATOM 1245 N N . THR A 1 162 ? -36.412 -4.648 48.034 1.00 91.56 162 THR A N 1
ATOM 1246 C CA . THR A 1 162 ? -36.233 -3.230 48.389 1.00 91.56 162 THR A CA 1
ATOM 1247 C C . THR A 1 162 ? -36.508 -2.313 47.202 1.00 91.56 162 THR A C 1
ATOM 1249 O O . THR A 1 162 ? -37.038 -1.215 47.376 1.00 91.56 162 THR A O 1
ATOM 1252 N N . LEU A 1 163 ? -36.200 -2.770 45.986 1.00 90.81 163 LEU A N 1
ATOM 1253 C CA . LEU A 1 163 ? -36.482 -2.040 44.754 1.00 90.81 163 LEU A CA 1
ATOM 1254 C C . LEU A 1 163 ? -37.992 -1.961 44.493 1.00 90.81 163 LEU A C 1
ATOM 1256 O O . LEU A 1 163 ? -38.492 -0.888 44.159 1.00 90.81 163 LEU A O 1
ATOM 1260 N N . LEU A 1 164 ? -38.726 -3.056 44.715 1.00 92.75 164 LEU A N 1
ATOM 1261 C CA . LEU A 1 164 ? -40.185 -3.097 44.602 1.00 92.75 164 LEU A CA 1
ATOM 1262 C C . LEU A 1 164 ? -40.853 -2.185 45.640 1.00 92.75 164 LEU A C 1
ATOM 1264 O O . LEU A 1 164 ? -41.717 -1.383 45.287 1.00 92.75 164 LEU A O 1
ATOM 1268 N N . GLU A 1 165 ? -40.427 -2.262 46.902 1.00 93.44 165 GLU A N 1
ATOM 1269 C CA . GLU A 1 165 ? -40.941 -1.394 47.966 1.00 93.44 165 GLU A CA 1
ATOM 1270 C C . GLU A 1 165 ? -40.691 0.085 47.661 1.00 93.44 165 GLU A C 1
ATOM 1272 O O . GLU A 1 165 ? -41.576 0.927 47.842 1.00 93.44 165 GLU A O 1
ATOM 1277 N N . TYR A 1 166 ? -39.488 0.420 47.191 1.00 92.12 166 TYR A N 1
ATOM 1278 C CA . TYR A 1 166 ? -39.147 1.789 46.825 1.00 92.12 166 TYR A CA 1
ATOM 1279 C C . TYR A 1 166 ? -39.938 2.265 45.602 1.00 92.12 166 TYR A C 1
ATOM 1281 O O . TYR A 1 166 ? -40.472 3.375 45.615 1.00 92.12 166 TYR A O 1
ATOM 1289 N N . ALA A 1 167 ? -40.095 1.418 44.583 1.00 91.31 167 ALA A N 1
ATOM 1290 C CA . ALA A 1 167 ? -40.910 1.716 43.410 1.00 91.31 167 ALA A CA 1
ATOM 1291 C C . ALA A 1 167 ? -42.384 1.942 43.780 1.00 91.31 167 ALA A C 1
ATOM 1293 O O . ALA A 1 167 ? -42.994 2.888 43.287 1.00 91.31 167 ALA A O 1
ATOM 1294 N N . GLN A 1 168 ? -42.946 1.143 44.693 1.00 88.75 168 GLN A N 1
ATOM 1295 C CA . GLN A 1 168 ? -44.315 1.325 45.181 1.00 88.75 168 GLN A CA 1
ATOM 1296 C C . GLN A 1 168 ? -44.476 2.639 45.962 1.00 88.75 168 GLN A C 1
ATOM 1298 O O . GLN A 1 168 ? -45.490 3.320 45.810 1.00 88.75 168 GLN A O 1
ATOM 1303 N N . LYS A 1 169 ? -43.465 3.037 46.748 1.00 87.62 169 LYS A N 1
ATOM 1304 C CA . LYS A 1 169 ? -43.437 4.349 47.421 1.00 87.62 169 LYS A CA 1
ATOM 1305 C C . LYS A 1 169 ? -43.362 5.497 46.416 1.00 87.62 169 LYS A C 1
ATOM 1307 O O . LYS A 1 169 ? -44.101 6.465 46.565 1.00 87.62 169 LYS A O 1
ATOM 1312 N N . LEU A 1 170 ? -42.511 5.388 45.393 1.00 86.75 170 LEU A N 1
ATOM 1313 C CA . LEU A 1 170 ? -42.396 6.396 44.336 1.00 86.75 170 LEU A CA 1
ATOM 1314 C C . LEU A 1 170 ? -43.669 6.510 43.499 1.00 86.75 170 LEU A C 1
ATOM 1316 O O . LEU A 1 170 ? -44.048 7.624 43.149 1.00 86.75 170 LEU A O 1
ATOM 1320 N N . ALA A 1 171 ? -44.346 5.395 43.215 1.00 85.00 171 ALA A N 1
ATOM 1321 C CA . ALA A 1 171 ? -45.563 5.379 42.410 1.00 85.00 171 ALA A CA 1
ATOM 1322 C C . ALA A 1 171 ? -46.628 6.347 42.951 1.00 85.00 171 ALA A C 1
ATOM 1324 O O . ALA A 1 171 ? -47.256 7.046 42.167 1.00 85.00 171 ALA A O 1
ATOM 1325 N N . ALA A 1 172 ? -46.768 6.488 44.273 1.00 78.50 172 ALA A N 1
ATOM 1326 C CA . ALA A 1 172 ? -47.713 7.434 44.874 1.00 78.50 172 ALA A CA 1
ATOM 1327 C C . ALA A 1 172 ? -47.421 8.921 44.559 1.00 78.50 172 ALA A C 1
ATOM 1329 O O . ALA A 1 172 ? -48.316 9.752 44.693 1.00 78.50 172 ALA A O 1
ATOM 1330 N N . PHE A 1 173 ? -46.191 9.265 44.156 1.00 80.88 173 PHE A N 1
ATOM 1331 C CA . PHE A 1 173 ? -45.758 10.635 43.828 1.00 80.88 173 PHE A CA 1
ATOM 1332 C C . PHE A 1 173 ? -45.508 10.854 42.330 1.00 80.88 173 PHE A C 1
ATOM 1334 O O . PHE A 1 173 ? -45.440 11.996 41.880 1.00 80.88 173 PHE A O 1
ATOM 1341 N N . THR A 1 174 ? -45.335 9.777 41.559 1.00 80.56 174 THR A N 1
ATOM 1342 C CA . THR A 1 174 ? -45.038 9.836 40.120 1.00 80.56 174 THR A CA 1
ATOM 1343 C C . THR A 1 174 ? -46.215 9.423 39.243 1.00 80.56 174 THR A C 1
ATOM 1345 O O . THR A 1 174 ? -46.167 9.646 38.032 1.00 80.56 174 THR A O 1
ATOM 1348 N N . HIS A 1 175 ? -47.277 8.841 39.813 1.00 73.00 175 HIS A N 1
ATOM 1349 C CA . HIS A 1 175 ? -48.471 8.512 39.044 1.00 73.00 175 HIS A CA 1
ATOM 1350 C C . HIS A 1 175 ? -49.162 9.793 38.573 1.00 73.00 175 HIS A C 1
ATOM 1352 O O . HIS A 1 175 ? -49.457 10.694 39.362 1.00 73.00 175 HIS A O 1
ATOM 1358 N N . ALA A 1 176 ? -49.430 9.872 37.270 1.00 67.88 176 ALA A N 1
ATOM 1359 C CA . ALA A 1 176 ? -50.262 10.933 36.730 1.00 67.88 176 ALA A CA 1
ATOM 1360 C C . ALA A 1 176 ? -51.662 10.844 37.371 1.00 67.88 176 ALA A C 1
ATOM 1362 O O . ALA A 1 176 ? -52.156 9.730 37.576 1.00 67.88 176 ALA A O 1
ATOM 1363 N N . PRO A 1 177 ? -52.308 11.980 37.697 1.00 62.66 177 PRO A N 1
ATOM 1364 C CA . PRO A 1 177 ? -53.645 11.953 38.269 1.00 62.66 177 PRO A CA 1
ATOM 1365 C C . PRO A 1 177 ? -54.569 11.169 37.329 1.00 62.66 177 PRO A C 1
ATOM 1367 O O . PRO A 1 177 ? -54.527 11.421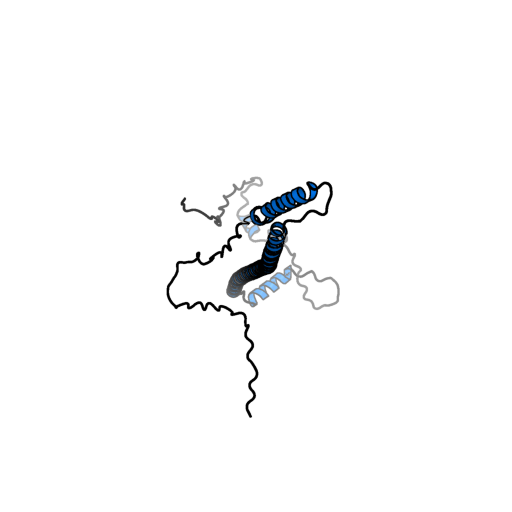 36.118 1.00 62.66 177 PRO A O 1
ATOM 1370 N N . PRO A 1 178 ? -55.382 10.225 37.842 1.00 60.94 178 PRO A N 1
ATOM 1371 C CA . PRO A 1 178 ? -56.311 9.490 37.003 1.00 60.94 178 PRO A CA 1
ATOM 1372 C C . PRO A 1 178 ? -57.218 10.505 36.309 1.00 60.94 178 PRO A C 1
ATOM 1374 O O . PRO A 1 178 ? -57.953 11.254 36.956 1.00 60.94 178 PRO A O 1
ATOM 1377 N N . SER A 1 179 ? -57.102 10.571 34.980 1.00 51.69 179 SER A N 1
ATOM 1378 C CA . SER A 1 179 ? -58.009 11.348 34.144 1.00 51.69 179 SER A CA 1
ATOM 1379 C C . SER A 1 179 ? -59.433 10.956 34.522 1.00 51.69 179 SER A C 1
ATOM 1381 O O . SER A 1 179 ? -59.733 9.775 34.678 1.00 51.69 179 SER A O 1
ATOM 1383 N N . LEU A 1 180 ? -60.312 11.944 34.662 1.00 55.31 180 LEU A N 1
ATOM 1384 C CA . LEU A 1 180 ? -61.715 11.812 35.067 1.00 55.31 180 LEU A CA 1
ATOM 1385 C C . LEU A 1 180 ? -62.578 11.100 34.000 1.00 55.31 180 LEU A C 1
ATOM 1387 O O . LEU A 1 180 ? -63.763 11.387 33.848 1.00 55.31 180 LEU A O 1
ATOM 1391 N N . THR A 1 181 ? -61.985 10.209 33.205 1.00 56.78 181 THR A N 1
ATOM 1392 C CA . THR A 1 181 ? -62.628 9.524 32.092 1.00 56.78 181 THR A CA 1
ATOM 1393 C C . THR A 1 181 ? -62.502 8.011 32.257 1.00 56.78 181 THR A C 1
ATOM 1395 O O . THR A 1 181 ? -61.413 7.470 32.388 1.00 56.78 181 THR A O 1
ATOM 1398 N N . THR A 1 182 ? -63.687 7.393 32.225 1.00 50.97 182 THR A N 1
ATOM 1399 C CA . THR A 1 182 ? -64.038 5.969 32.099 1.00 50.97 182 THR A CA 1
ATOM 1400 C C . THR A 1 182 ? -64.054 5.097 33.365 1.00 50.97 182 THR A C 1
ATOM 1402 O O . THR A 1 182 ? -63.098 4.415 33.696 1.00 50.97 182 THR A O 1
ATOM 1405 N N . ASN A 1 183 ? -65.236 5.081 33.998 1.00 54.78 183 ASN A N 1
ATOM 1406 C CA . ASN A 1 183 ? -66.042 3.904 34.379 1.00 54.78 183 ASN A CA 1
ATOM 1407 C C . ASN A 1 183 ? -65.494 2.770 35.264 1.00 54.78 183 ASN A C 1
ATOM 1409 O O . ASN A 1 183 ? -66.262 1.848 35.534 1.00 54.78 183 ASN A O 1
ATOM 1413 N N . ASP A 1 184 ? -64.282 2.839 35.803 1.00 54.69 184 ASP A N 1
ATOM 1414 C CA . ASP A 1 184 ? -63.821 1.811 36.743 1.00 54.69 184 ASP A CA 1
ATOM 1415 C C . ASP A 1 184 ? -64.064 2.224 38.200 1.00 54.69 184 ASP A C 1
ATOM 1417 O O . ASP A 1 184 ? -63.212 2.789 38.885 1.00 54.69 184 ASP A O 1
ATOM 1421 N N . SER A 1 185 ? -65.247 1.869 38.707 1.00 54.25 185 SER A N 1
ATOM 1422 C CA . SER A 1 185 ? -65.697 2.028 40.104 1.00 54.25 185 SER A CA 1
ATOM 1423 C C . SER A 1 185 ? -64.863 1.249 41.141 1.00 54.25 185 SER A C 1
ATOM 1425 O O . SER A 1 185 ? -65.224 1.215 42.316 1.00 54.25 185 SER A O 1
ATOM 1427 N N . HIS A 1 186 ? -63.780 0.589 40.718 1.00 55.53 186 HIS A N 1
ATOM 1428 C CA . HIS A 1 186 ? -62.964 -0.316 41.531 1.00 55.53 186 HIS A CA 1
ATOM 1429 C C . HIS A 1 186 ? -61.482 0.075 41.628 1.00 55.53 186 HIS A C 1
ATOM 1431 O O . HIS A 1 186 ? -60.725 -0.631 42.296 1.00 55.53 186 HIS A O 1
ATOM 1437 N N . ALA A 1 187 ? -61.048 1.188 41.026 1.00 55.19 187 ALA A N 1
ATOM 1438 C CA . ALA A 1 187 ? -59.698 1.688 41.272 1.00 55.19 187 ALA A CA 1
ATOM 1439 C C . ALA A 1 187 ? -59.622 2.268 42.700 1.00 55.19 187 ALA A C 1
ATOM 1441 O O . ALA A 1 187 ? -60.400 3.173 43.021 1.00 55.19 187 ALA A O 1
ATOM 1442 N N . PRO A 1 188 ? -58.728 1.778 43.584 1.00 56.97 188 PRO A N 1
ATOM 1443 C CA . PRO A 1 188 ? -58.548 2.391 44.892 1.00 56.97 188 PRO A CA 1
ATOM 1444 C C . PRO A 1 188 ? -58.130 3.845 44.675 1.00 56.97 188 PRO A C 1
ATOM 1446 O O . PRO A 1 188 ? -57.090 4.107 44.074 1.00 56.97 188 PRO A O 1
ATOM 1449 N N . GLN A 1 189 ? -58.965 4.785 45.128 1.00 59.47 189 GLN A N 1
ATOM 1450 C CA . GLN A 1 189 ? -58.676 6.215 45.078 1.00 59.47 189 GLN A CA 1
ATOM 1451 C C . GLN A 1 189 ? -57.444 6.482 45.939 1.00 59.47 189 GLN A C 1
ATOM 1453 O O . GLN A 1 189 ? -57.539 6.634 47.156 1.00 59.47 189 GLN A O 1
ATOM 1458 N N . GLN A 1 190 ? -56.268 6.455 45.318 1.00 62.50 190 GLN A N 1
ATOM 1459 C CA . GLN A 1 190 ? -55.040 6.775 46.018 1.00 62.50 190 GLN A CA 1
ATOM 1460 C C . GLN A 1 190 ? -54.972 8.292 46.214 1.00 62.50 190 GLN A C 1
ATOM 1462 O O . GLN A 1 190 ? -55.258 9.040 45.274 1.00 62.50 190 GLN A O 1
ATOM 1467 N N . PRO A 1 191 ? -54.633 8.765 47.424 1.00 64.38 191 PRO A N 1
ATOM 1468 C CA . PRO A 1 191 ? -54.469 10.187 47.672 1.00 64.38 191 PRO A CA 1
ATOM 1469 C C . PRO A 1 191 ? -53.372 10.736 46.754 1.00 64.38 191 PRO A C 1
ATOM 1471 O O . PRO A 1 191 ? -52.252 10.231 46.742 1.00 64.38 191 PRO A O 1
ATOM 1474 N N . PHE A 1 192 ? -53.716 11.754 45.961 1.00 68.62 192 PHE A N 1
ATOM 1475 C CA . PHE A 1 192 ? -52.779 12.413 45.058 1.00 68.62 192 PHE A CA 1
ATOM 1476 C C . PHE A 1 192 ? -51.752 13.192 45.878 1.00 68.62 192 PHE A C 1
ATOM 1478 O O . PHE A 1 192 ? -52.080 14.207 46.499 1.00 68.62 192 PHE A O 1
ATOM 1485 N N . ASN A 1 193 ? -50.510 12.717 45.881 1.00 73.00 193 ASN A N 1
ATOM 1486 C CA . ASN A 1 193 ? -49.416 13.437 46.504 1.00 73.00 193 ASN A CA 1
ATOM 1487 C C . ASN A 1 193 ? -48.759 14.351 45.472 1.00 73.00 193 ASN A C 1
ATOM 1489 O O . ASN A 1 193 ? -48.404 13.926 44.376 1.00 73.00 193 ASN A O 1
ATOM 1493 N N . MET A 1 194 ? -48.581 15.620 45.841 1.00 78.44 194 MET A N 1
ATOM 1494 C CA . MET A 1 194 ? -47.874 16.582 45.000 1.00 78.44 194 MET A CA 1
ATOM 1495 C C . MET A 1 194 ? -46.429 16.103 44.756 1.00 78.44 194 MET A C 1
ATOM 1497 O O . MET A 1 194 ? -45.797 15.599 45.687 1.00 78.44 194 MET A O 1
ATOM 1501 N N . PRO A 1 195 ? -45.874 16.298 43.546 1.00 79.69 195 PRO A N 1
ATOM 1502 C CA . PRO A 1 195 ? -44.543 15.802 43.176 1.00 79.69 195 PRO A CA 1
ATOM 1503 C C . PRO A 1 195 ? -43.394 16.495 43.927 1.00 79.69 195 PRO A C 1
ATOM 1505 O O . PRO A 1 195 ? -42.248 16.061 43.853 1.00 79.69 195 PRO A O 1
ATOM 1508 N N . PHE A 1 196 ? -43.691 17.573 44.654 1.00 82.44 196 PHE A N 1
ATOM 1509 C CA . PHE A 1 196 ? -42.761 18.295 45.511 1.00 82.44 196 PHE A CA 1
ATOM 1510 C C . PHE A 1 196 ? -43.355 18.471 46.919 1.00 82.44 196 PHE A C 1
ATOM 1512 O O . PHE A 1 196 ? -44.582 18.479 47.081 1.00 82.44 196 PHE A O 1
ATOM 1519 N N . PRO A 1 197 ? -42.515 18.641 47.956 1.00 85.50 197 PRO A N 1
ATOM 1520 C CA . PRO A 1 197 ? -42.985 18.879 49.315 1.00 85.50 197 PRO A CA 1
ATOM 1521 C C . PRO A 1 197 ? -43.802 20.176 49.381 1.00 85.50 197 PRO A C 1
ATOM 1523 O O . PRO A 1 197 ? -43.316 21.245 49.027 1.00 85.50 197 PRO A O 1
ATOM 1526 N N . THR A 1 198 ? -45.051 20.105 49.838 1.00 85.94 198 THR A N 1
ATOM 1527 C CA . THR A 1 198 ? -45.885 21.303 50.036 1.00 85.94 198 THR A CA 1
ATOM 1528 C C . THR A 1 198 ? -45.429 22.107 51.257 1.00 85.94 198 THR A C 1
ATOM 1530 O O . THR A 1 198 ? -45.015 21.509 52.250 1.00 85.94 198 THR A O 1
ATOM 1533 N N . GLU A 1 199 ? -45.639 23.427 51.248 1.00 85.25 199 GLU A N 1
ATOM 1534 C CA . GLU A 1 199 ? -45.325 24.349 52.358 1.00 85.25 199 GLU A CA 1
ATOM 1535 C C . GLU A 1 199 ? -45.842 23.858 53.724 1.00 85.25 199 GLU A C 1
ATOM 1537 O O . GLU A 1 199 ? -45.132 23.884 54.726 1.00 85.25 199 GLU A O 1
ATOM 1542 N N . SER A 1 200 ? -47.066 23.323 53.775 1.00 82.00 200 SER A N 1
ATOM 1543 C CA . SER A 1 200 ? -47.639 22.775 55.013 1.00 82.00 200 SER A CA 1
ATOM 1544 C C . SER A 1 200 ? -46.894 21.532 55.528 1.00 82.00 200 SER A C 1
ATOM 1546 O O . SER A 1 200 ? -46.806 21.322 56.737 1.00 82.00 200 SER A O 1
ATOM 1548 N N . ASN A 1 201 ? -46.333 20.707 54.637 1.00 83.62 201 ASN A N 1
ATOM 1549 C CA . ASN A 1 201 ? -45.507 19.557 55.021 1.00 83.62 201 ASN A CA 1
ATOM 1550 C C . ASN A 1 201 ? -44.096 19.990 55.428 1.00 83.62 201 ASN A C 1
ATOM 1552 O O . ASN A 1 201 ? -43.539 19.401 56.348 1.00 83.62 201 ASN A O 1
ATOM 1556 N N . MET A 1 202 ? -43.549 21.039 54.808 1.00 85.31 202 MET A N 1
ATOM 1557 C CA . MET A 1 202 ? -42.276 21.630 55.227 1.00 85.31 202 MET A CA 1
ATOM 1558 C C . MET A 1 202 ? -42.369 22.245 56.629 1.00 85.31 202 MET A C 1
ATOM 1560 O O . MET A 1 202 ? -41.529 21.949 57.473 1.00 85.31 202 MET A O 1
ATOM 1564 N N . ARG A 1 203 ? -43.432 23.011 56.915 1.00 85.00 203 ARG A N 1
ATOM 1565 C CA . ARG A 1 203 ? -43.687 23.603 58.245 1.00 85.00 203 ARG A CA 1
ATOM 1566 C C . ARG A 1 203 ? -43.960 22.577 59.338 1.00 85.00 203 ARG A C 1
ATOM 1568 O O . ARG A 1 203 ? -43.621 22.798 60.489 1.00 85.00 203 ARG A O 1
ATOM 1575 N N . ARG A 1 204 ? -44.583 21.449 58.992 1.00 85.00 204 ARG A N 1
ATOM 1576 C CA . ARG A 1 204 ? -44.800 20.331 59.929 1.00 85.00 204 ARG A CA 1
ATOM 1577 C C . ARG A 1 204 ? -43.587 19.410 60.057 1.00 85.00 204 ARG A C 1
ATOM 1579 O O . ARG A 1 204 ? -43.621 18.472 60.849 1.00 85.00 204 ARG A O 1
ATOM 1586 N N . GLY A 1 205 ? -42.543 19.634 59.264 1.00 84.25 205 GLY A N 1
ATOM 1587 C CA . GLY A 1 205 ? -41.334 18.831 59.293 1.00 84.25 205 GLY A CA 1
ATOM 1588 C C . GLY A 1 205 ? -40.564 19.009 60.599 1.00 84.25 205 GLY A C 1
ATOM 1589 O O . GLY A 1 205 ? -40.542 20.084 61.192 1.00 84.25 205 GLY A O 1
ATOM 1590 N N . ILE A 1 206 ? -39.865 17.950 61.006 1.00 81.81 206 ILE A N 1
ATOM 1591 C CA . ILE A 1 206 ? -39.031 17.925 62.219 1.00 81.81 206 ILE A CA 1
ATOM 1592 C C . ILE A 1 206 ? -37.986 19.049 62.196 1.00 81.81 206 ILE A C 1
ATOM 1594 O O . ILE A 1 206 ? -37.693 19.636 63.227 1.00 81.81 206 ILE A O 1
ATOM 1598 N N . LEU A 1 207 ? -37.479 19.394 61.010 1.00 79.06 207 LEU A N 1
ATOM 1599 C CA . LEU A 1 207 ? -36.484 20.449 60.821 1.00 79.06 207 LEU A CA 1
ATOM 1600 C C . LEU A 1 207 ? -37.040 21.850 61.139 1.00 79.06 207 LEU A C 1
ATOM 1602 O O . LEU A 1 207 ? -36.323 22.680 61.684 1.00 79.06 207 LEU A O 1
ATOM 1606 N N . PHE A 1 208 ? -38.327 22.098 60.867 1.00 78.19 208 PHE A N 1
ATOM 1607 C CA . PHE A 1 208 ? -39.004 23.342 61.248 1.00 78.19 208 PHE A CA 1
ATOM 1608 C C . PHE A 1 208 ? -39.322 23.357 62.752 1.00 78.19 208 PHE A C 1
ATOM 1610 O O . PHE A 1 208 ? -39.065 24.349 63.423 1.00 78.19 208 PHE A O 1
ATOM 1617 N N . ALA A 1 209 ? -39.777 22.226 63.304 1.00 75.56 209 ALA A N 1
ATOM 1618 C CA . ALA A 1 209 ? -40.058 22.082 64.736 1.00 75.56 209 ALA A CA 1
ATOM 1619 C C . ALA A 1 209 ? -38.799 22.207 65.620 1.00 75.56 209 ALA A C 1
ATOM 1621 O O . ALA A 1 209 ? -38.853 22.770 66.707 1.00 75.56 209 ALA A O 1
ATOM 1622 N N . GLN A 1 210 ? -37.650 21.711 65.152 1.00 71.50 210 GLN A N 1
ATOM 1623 C CA . GLN A 1 210 ? -36.358 21.879 65.827 1.00 71.50 210 GLN A CA 1
ATOM 1624 C C . GLN A 1 210 ? -35.771 23.283 65.628 1.00 71.50 210 GLN A C 1
ATOM 1626 O O . GLN A 1 210 ? -35.042 23.766 66.492 1.00 71.50 210 GLN A O 1
ATOM 1631 N N . GLY A 1 211 ? -36.102 23.947 64.515 1.00 64.56 211 GLY A N 1
ATOM 1632 C CA . GLY A 1 211 ? -35.785 25.357 64.296 1.00 64.56 211 GLY A CA 1
ATOM 1633 C C . GLY A 1 211 ? -36.495 26.272 65.297 1.00 64.56 211 GLY A C 1
ATOM 1634 O O . GLY A 1 211 ? -35.864 27.163 65.850 1.00 64.56 211 GLY A O 1
ATOM 1635 N N . GLU A 1 212 ? -37.767 26.020 65.620 1.00 56.53 212 GLU A N 1
ATOM 1636 C CA . GLU A 1 212 ? -38.504 26.841 66.598 1.00 56.53 212 GLU A CA 1
ATOM 1637 C C . GLU A 1 212 ? -37.954 26.741 68.037 1.00 56.53 212 GLU A C 1
ATOM 1639 O O . GLU A 1 212 ? -37.956 27.742 68.752 1.00 56.53 212 GLU A O 1
ATOM 1644 N N . GLU A 1 213 ? -37.412 25.588 68.449 1.00 53.66 213 GLU A N 1
ATOM 1645 C CA . GLU A 1 213 ? -36.811 25.394 69.786 1.00 53.66 213 GLU A CA 1
ATOM 1646 C C . GLU A 1 213 ? -35.432 26.066 69.939 1.00 53.66 213 GLU A C 1
ATOM 1648 O O . GLU A 1 213 ? -35.071 26.495 71.035 1.00 53.66 213 GLU A O 1
ATOM 1653 N N . HIS A 1 214 ? -34.658 26.208 68.854 1.00 52.75 214 HIS A N 1
ATOM 1654 C CA . HIS A 1 214 ? -33.310 26.793 68.906 1.00 52.75 214 HIS A CA 1
ATOM 1655 C C . HIS A 1 214 ? -33.184 28.206 68.314 1.00 52.75 214 HIS A C 1
ATOM 1657 O O . HIS A 1 214 ? -32.125 28.820 68.460 1.00 52.75 214 HIS A O 1
ATOM 1663 N N . THR A 1 215 ? -34.234 28.770 67.706 1.00 50.41 215 THR A N 1
ATOM 1664 C CA . THR A 1 215 ? -34.198 30.135 67.153 1.00 50.41 215 THR A CA 1
ATOM 1665 C C . THR A 1 215 ? -35.441 30.962 67.484 1.00 50.41 215 THR A C 1
ATOM 1667 O O . THR A 1 215 ? -36.153 31.412 66.592 1.00 50.41 215 THR A O 1
ATOM 1670 N N . LEU A 1 216 ? -35.654 31.249 68.771 1.00 49.75 216 LEU A N 1
ATOM 1671 C CA . LEU A 1 216 ? -36.402 32.438 69.214 1.00 49.75 216 LEU A CA 1
ATOM 1672 C C . LEU A 1 216 ? -35.627 33.269 70.259 1.00 49.75 216 LEU A C 1
ATOM 1674 O O . LEU A 1 216 ? -36.204 33.917 71.125 1.00 49.75 216 LEU A O 1
ATOM 1678 N N . THR A 1 217 ? -34.298 33.306 70.127 1.00 47.69 217 THR A N 1
ATOM 1679 C CA . THR A 1 217 ? -33.437 34.408 70.608 1.00 47.69 217 THR A CA 1
ATOM 1680 C C . THR A 1 217 ? -32.493 34.878 69.499 1.00 47.69 217 THR A C 1
ATOM 1682 O O . THR A 1 217 ? -31.324 35.157 69.742 1.00 47.69 217 THR A O 1
ATOM 1685 N N . LEU A 1 218 ? -32.969 34.909 68.257 1.00 50.88 218 LEU A N 1
ATOM 1686 C CA . LEU A 1 218 ? -32.353 35.719 67.212 1.00 50.88 218 LEU A CA 1
ATOM 1687 C C . LEU A 1 218 ? -33.423 36.685 66.727 1.00 50.88 218 LEU A C 1
ATOM 1689 O O . LEU A 1 218 ? -34.439 36.286 66.159 1.00 50.88 218 LEU A O 1
ATOM 1693 N N . GLU A 1 219 ? -33.212 37.953 67.065 1.00 45.66 219 GLU A N 1
ATOM 1694 C CA . GLU A 1 219 ? -34.007 39.077 66.602 1.00 45.66 219 GLU A CA 1
ATOM 1695 C C . GLU A 1 219 ? -34.135 39.018 65.074 1.00 45.66 219 GLU A C 1
ATOM 1697 O O . GLU A 1 219 ? -33.168 38.755 64.355 1.00 45.66 219 GLU A O 1
ATOM 1702 N N . MET A 1 220 ? -35.348 39.256 64.566 1.00 47.84 220 MET A N 1
ATOM 1703 C CA . MET A 1 220 ? -35.568 39.508 63.143 1.00 47.84 220 MET A CA 1
ATOM 1704 C C . MET A 1 220 ? -34.685 40.685 62.711 1.00 47.84 220 MET A C 1
ATOM 1706 O O . MET A 1 220 ? -35.031 41.836 62.971 1.00 47.84 220 MET A O 1
ATOM 1710 N N . GLY A 1 221 ? -33.564 40.406 62.044 1.00 53.34 221 GLY A N 1
ATOM 1711 C CA . GLY A 1 221 ? -32.735 41.452 61.446 1.00 53.34 221 GLY A CA 1
ATOM 1712 C C . GLY A 1 221 ? -31.238 41.184 61.327 1.00 53.34 221 GLY A C 1
ATOM 1713 O O . GLY A 1 221 ? -30.568 41.997 60.697 1.00 53.34 221 GLY A O 1
ATOM 1714 N N . GLU A 1 222 ? -30.688 40.092 61.864 1.00 44.06 222 GLU A N 1
ATOM 1715 C CA . GLU A 1 222 ? -29.245 39.849 61.739 1.00 44.06 222 GLU A CA 1
ATOM 1716 C C . GLU A 1 222 ? -28.917 38.952 60.534 1.00 44.06 222 GLU A C 1
ATOM 1718 O O . GLU A 1 222 ? -28.960 37.722 60.588 1.00 44.06 222 GLU A O 1
ATOM 1723 N N . SER A 1 223 ? -28.585 39.596 59.413 1.00 51.28 223 SER A N 1
ATOM 1724 C CA . SER A 1 223 ? -27.914 38.960 58.280 1.00 51.28 223 SER A CA 1
ATOM 1725 C C . SER A 1 223 ? -26.522 38.515 58.717 1.00 51.28 223 SER A C 1
ATOM 1727 O O . SER A 1 223 ? -25.562 39.281 58.644 1.00 51.28 223 SER A O 1
ATOM 1729 N N . ARG A 1 224 ? -26.399 37.274 59.184 1.00 44.00 224 ARG A N 1
ATOM 1730 C CA . ARG A 1 224 ? -25.091 36.667 59.412 1.00 44.00 224 ARG A CA 1
ATOM 1731 C C . ARG A 1 224 ? -24.490 36.330 58.048 1.00 44.00 224 ARG A C 1
ATOM 1733 O O . ARG A 1 224 ? -24.924 35.382 57.394 1.00 44.00 224 ARG A O 1
ATOM 1740 N N . GLU A 1 225 ? -23.533 37.138 57.597 1.00 53.16 225 GLU A N 1
ATOM 1741 C CA . GLU A 1 225 ? -22.665 36.774 56.478 1.00 53.16 225 GLU A CA 1
ATOM 1742 C C . GLU A 1 225 ? -21.986 35.449 56.827 1.00 53.16 225 GLU A C 1
ATOM 1744 O O . GLU A 1 225 ? -21.246 35.335 57.806 1.00 53.16 225 GLU A O 1
ATOM 1749 N N . VAL A 1 226 ? -22.291 34.418 56.044 1.00 42.59 226 VAL A N 1
ATOM 1750 C CA . VAL A 1 226 ? -21.533 33.176 56.070 1.00 42.59 226 VAL A CA 1
ATOM 1751 C C . VAL A 1 226 ? -20.227 33.497 55.357 1.00 42.59 226 VAL A C 1
ATOM 1753 O O . VAL A 1 226 ? -20.188 33.569 54.128 1.00 42.59 226 VAL A O 1
ATOM 1756 N N . GLU A 1 227 ? -19.173 33.759 56.131 1.00 43.78 227 GLU A N 1
ATOM 1757 C CA . GLU A 1 227 ? -17.810 33.742 55.611 1.00 43.78 227 GLU A CA 1
ATOM 1758 C C . GLU A 1 227 ? -17.633 32.441 54.831 1.00 43.78 227 GLU A C 1
ATOM 1760 O O . GLU A 1 227 ? -17.912 31.356 55.342 1.00 43.78 227 GLU A O 1
ATOM 1765 N N . ALA A 1 228 ? -17.239 32.575 53.564 1.00 49.00 228 ALA A N 1
ATOM 1766 C CA . ALA A 1 228 ? -17.022 31.467 52.656 1.00 49.00 228 ALA A CA 1
ATOM 1767 C C . ALA A 1 228 ? -16.011 30.500 53.280 1.00 49.00 228 ALA A C 1
ATOM 1769 O O . ALA A 1 228 ? -14.796 30.712 53.222 1.00 49.00 228 ALA A O 1
ATOM 1770 N N . GLU A 1 229 ? -16.534 29.440 53.893 1.00 42.50 229 GLU A N 1
ATOM 1771 C CA . GLU A 1 229 ? -15.738 28.331 54.370 1.00 42.50 229 GLU A CA 1
ATOM 1772 C C . GLU A 1 229 ? -14.978 27.785 53.166 1.00 42.50 229 GLU A C 1
ATOM 1774 O O . GLU A 1 229 ? -15.539 27.409 52.133 1.00 42.50 229 GLU A O 1
ATOM 1779 N N . LYS A 1 230 ? -13.658 27.877 53.293 1.00 46.25 230 LYS A N 1
ATOM 1780 C CA . LYS A 1 230 ? -12.658 27.541 52.295 1.00 46.25 230 LYS A CA 1
ATOM 1781 C C . LYS A 1 230 ? -12.994 26.168 51.720 1.00 46.25 230 LYS A C 1
ATOM 1783 O O . LYS A 1 230 ? -12.798 25.153 52.383 1.00 46.25 230 LYS A O 1
ATOM 1788 N N . VAL A 1 231 ? -13.481 26.148 50.480 1.00 44.44 231 VAL A N 1
ATOM 1789 C CA . VAL A 1 231 ? -13.612 24.933 49.678 1.00 44.44 231 VAL A CA 1
ATOM 1790 C C . VAL A 1 231 ? -12.235 24.279 49.658 1.00 44.44 231 VAL A C 1
ATOM 1792 O O . VAL A 1 231 ? -11.325 24.726 48.957 1.00 44.44 231 VAL A O 1
ATOM 1795 N N . VAL A 1 232 ? -12.061 23.233 50.467 1.00 43.97 232 VAL A N 1
ATOM 1796 C CA . VAL A 1 232 ? -10.943 22.305 50.338 1.00 43.97 232 VAL A CA 1
ATOM 1797 C C . VAL A 1 232 ? -11.214 21.528 49.058 1.00 43.97 232 VAL A C 1
ATOM 1799 O O . VAL A 1 232 ? -11.773 20.430 49.065 1.00 43.97 232 VAL A O 1
ATOM 1802 N N . HIS A 1 233 ? -10.847 22.141 47.933 1.00 39.59 233 HIS A N 1
ATOM 1803 C CA . HIS A 1 233 ? -10.627 21.429 46.691 1.00 39.59 233 HIS A CA 1
ATOM 1804 C C . HIS A 1 233 ? -9.645 20.307 47.008 1.00 39.59 233 HIS A C 1
ATOM 18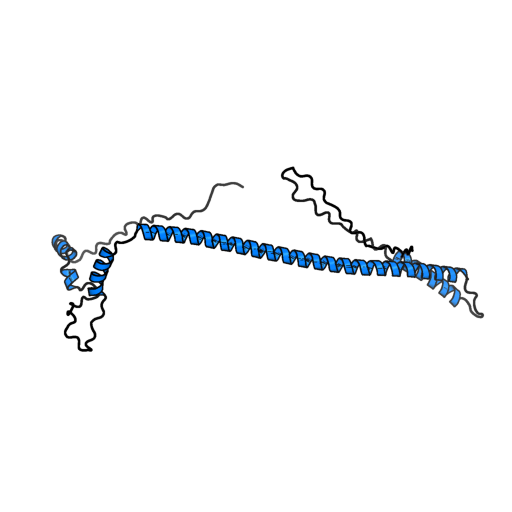06 O O . HIS A 1 233 ? -8.475 20.562 47.276 1.00 39.59 233 HIS A O 1
ATOM 1812 N N . HIS A 1 234 ? -10.129 19.069 47.011 1.00 40.81 234 HIS A N 1
ATOM 1813 C CA . HIS A 1 234 ? -9.252 17.928 46.829 1.00 40.81 234 HIS A CA 1
ATOM 1814 C C . HIS A 1 234 ? -8.796 17.984 45.367 1.00 40.81 234 HIS A C 1
ATOM 1816 O O . HIS A 1 234 ? -9.641 17.833 44.478 1.00 40.81 234 HIS A O 1
ATOM 1822 N N . PRO A 1 235 ? -7.511 18.257 45.077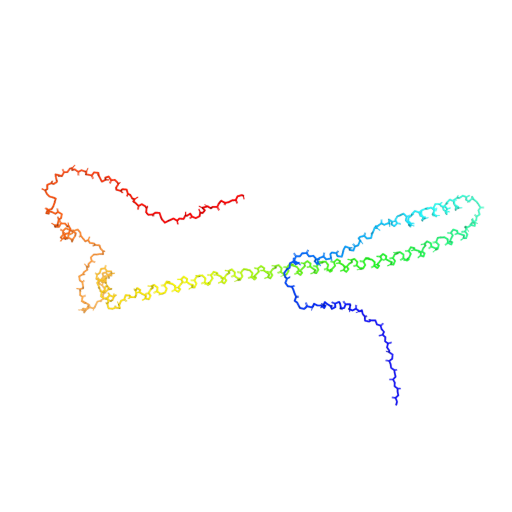 1.00 41.84 235 PRO A N 1
ATOM 1823 C CA . PRO A 1 235 ? -7.024 18.157 43.717 1.00 41.84 235 PRO A CA 1
ATOM 1824 C C . PRO A 1 235 ? -7.016 16.675 43.338 1.00 41.84 235 PRO A C 1
ATOM 1826 O O . PRO A 1 235 ? -6.247 15.882 43.880 1.00 41.84 235 PRO A O 1
ATOM 1829 N N . ILE A 1 236 ? -7.865 16.288 42.386 1.00 40.22 236 ILE A N 1
ATOM 1830 C CA . ILE A 1 236 ? -7.570 15.114 41.565 1.00 40.22 236 ILE A CA 1
ATOM 1831 C C . ILE A 1 236 ? -6.396 15.548 40.687 1.00 40.22 236 ILE A C 1
ATOM 1833 O O . ILE A 1 236 ? -6.565 16.258 39.697 1.00 40.22 236 ILE A O 1
ATOM 1837 N N . ASN A 1 237 ? -5.192 15.208 41.144 1.00 37.00 237 ASN A N 1
ATOM 1838 C CA . ASN A 1 237 ? -3.941 15.481 40.458 1.00 37.00 237 ASN A CA 1
ATOM 1839 C C . ASN A 1 237 ? -3.958 14.864 39.056 1.00 37.00 237 ASN A C 1
ATOM 1841 O O . ASN A 1 237 ? -3.908 13.645 38.904 1.00 37.00 237 ASN A O 1
ATOM 1845 N N . SER A 1 238 ? -3.925 15.737 38.052 1.00 43.84 238 SER A N 1
ATOM 1846 C CA . SER A 1 238 ? -3.204 15.496 36.806 1.00 43.84 238 SER A CA 1
ATOM 1847 C C . SER A 1 238 ? -1.947 16.364 36.804 1.00 43.84 238 SER A C 1
ATOM 1849 O O . SER A 1 238 ? -2.030 17.556 36.533 1.00 43.84 238 SER A O 1
ATOM 1851 N N . THR A 1 239 ? -0.799 15.748 37.079 1.00 40.47 239 THR A N 1
ATOM 1852 C CA . THR A 1 239 ? 0.551 16.111 36.603 1.00 40.47 239 THR A CA 1
ATOM 1853 C C . THR A 1 239 ? 1.313 14.775 36.561 1.00 40.47 239 THR A C 1
ATOM 1855 O O . THR A 1 239 ? 1.348 14.058 37.553 1.00 40.47 239 THR A O 1
ATOM 1858 N N . ALA A 1 240 ? 1.782 14.213 35.446 1.00 42.38 240 ALA A N 1
ATOM 1859 C CA . ALA A 1 240 ? 2.531 14.770 34.324 1.00 42.38 240 ALA A CA 1
ATOM 1860 C C . ALA A 1 240 ? 3.711 15.651 34.774 1.00 42.38 240 ALA A C 1
ATOM 1862 O O . ALA A 1 240 ? 3.524 16.829 35.049 1.00 42.38 240 ALA A O 1
ATOM 1863 N N . GLN A 1 241 ? 4.895 15.014 34.735 1.00 46.50 241 GLN A N 1
ATOM 1864 C CA . GLN A 1 241 ? 6.271 15.549 34.674 1.00 46.50 241 GLN A CA 1
ATOM 1865 C C . GLN A 1 241 ? 6.833 16.038 36.032 1.00 46.50 241 GLN A C 1
ATOM 1867 O O . GLN A 1 241 ? 6.149 16.710 36.784 1.00 46.50 241 GLN A O 1
ATOM 1872 N N . GLU A 1 242 ? 8.052 15.687 36.473 1.00 43.28 242 GLU A N 1
ATOM 1873 C CA . GLU A 1 242 ? 9.318 15.713 35.731 1.00 43.28 242 GLU A CA 1
ATOM 1874 C C . GLU A 1 242 ? 10.486 15.147 36.590 1.00 43.28 242 GLU A C 1
ATOM 1876 O O . GLU A 1 242 ? 10.651 15.533 37.745 1.00 43.28 242 GLU A O 1
ATOM 1881 N N . GLN A 1 243 ? 11.334 14.279 36.028 1.00 37.75 243 GLN A N 1
ATOM 1882 C CA . GLN A 1 243 ? 12.770 14.184 36.358 1.00 37.75 243 GLN A CA 1
ATOM 1883 C C . GLN A 1 243 ? 13.494 14.088 35.006 1.00 37.75 243 GLN A C 1
ATOM 1885 O O . GLN A 1 243 ? 13.377 13.090 34.304 1.00 37.75 243 GLN A O 1
ATOM 1890 N N . GLN A 1 244 ? 13.927 15.238 34.483 1.00 42.72 244 GLN A N 1
ATOM 1891 C CA . GLN A 1 244 ? 15.330 15.674 34.461 1.00 42.72 244 GLN A CA 1
ATOM 1892 C C . GLN A 1 244 ? 16.274 14.695 33.750 1.00 42.72 244 GLN A C 1
ATOM 1894 O O . GLN A 1 244 ? 16.757 13.755 34.370 1.00 42.72 244 GLN A O 1
ATOM 1899 N N . HIS A 1 245 ? 16.598 14.974 32.483 1.00 35.09 245 HIS A N 1
ATOM 1900 C CA . HIS A 1 245 ? 17.983 15.188 32.037 1.00 35.09 245 HIS A CA 1
ATOM 1901 C C . HIS A 1 245 ? 18.063 15.455 30.522 1.00 35.09 245 HIS A C 1
ATOM 1903 O O . HIS A 1 245 ? 17.627 14.618 29.741 1.00 35.09 245 HIS A O 1
ATOM 1909 N N . MET A 1 246 ? 18.746 16.563 30.191 1.00 36.88 246 MET A N 1
ATOM 1910 C CA . MET A 1 246 ? 19.477 16.876 28.943 1.00 36.88 246 MET A CA 1
ATOM 1911 C C . MET A 1 246 ? 18.659 17.188 27.686 1.00 36.88 246 MET A C 1
ATOM 1913 O O . MET A 1 246 ? 18.112 16.260 27.059 1.00 36.88 246 MET A O 1
#

Radius of gyration: 51.68 Å; chains: 1; bounding box: 106×90×137 Å

Sequence (246 aa):
MAEAVIATPHSPRYVRLAARTAPGYADDERLNWIAVLVIPRTETVSLDERILHPCGLLYAALFASLSSQPVKPGRVSVGALAQLSQLDSALAVHLEELRGHQLRQGIIAALETDIIELEESIQHSLHTLKQSQNDLGRIVQDSDKDKAQMRAAEESKIPHETLLEYAQKLAAFTHAPPSLTTNDSHAPQQPFNMPFPTESNMRRGILFAQGEEHTLTLEMGESREVEAEKVVHHPINSTAQEQQHM

Secondary structure (DSSP, 8-state):
----------------------S---S---S---------------HIIIIIHHHHHHHHHHHHHHHT-SSS-----HHHHHHHHHHHHHHHHHHHHHHHHHHHHHHHHHHHHHHHHHHHHHHHHHHHHHHHHHHHHHHHHHHHHHHHHHHHHHHT---HHHHHHHHHHHHHHHSPP--S-S--TTS-------SS--HHHHHTSHHHHHHHHH-SSS-TT-------------------------

Foldseek 3Di:
DDDDDDDDDDDPDPPPPPPPDDDDDDDDDPDDPPPVPPPPPPPCPDCCVVQVVVVVVLVVVQCCQCVPDDDDPGDRPPVSVVVVVVSVVVVVVVVVVVVVVVVVVVVVVVVVVVVVVVVVVVVVVVVVVVVVVVVVVVVVVVVVVVVVVVVVCVVVPDDPVVVVVVVVVVCLQPPDQPDPDDDDPPDPPRPRDHNDQDPVNVCVDPVVVVCVVVPPPPPPPDPDPPDPDDPPPPDPDDDDDDDDDD